Protein AF-A0A239MAR6-F1 (afdb_monomer_lite)

Sequence (273 aa):
MTKPIFLHAVNAELHLALGKPVDQIQLLSSIRAFSLVSSSRMFCNISQIHEVFFDNPEALSELRSLYECDRFVAHSDYGQFEEFRESRANHFRHTLAQHPGFKSAPLQELRDLPLGSMGQSMSMTSFIENRLEDIVEERSLESGLITPTARDTEILRRNADWVEKTLRMRDQKALTFETFDRVAGHAYDARDEGVLRRALTEAYVTGYMRDYDADCIWGYVGLEHVERFPLLSSLSLRLALEVALLRKGWLRDSSRESSVVAVLHEQTDPAEL

Foldseek 3Di:
DDFAEEECQDALLLCLLVVHDRDLVLSLVLVVLDVVQDPHAYEYELLSCLQRCQPPLPSLVVQQVCVVVNRYAHEDPDQFPVVVLVVCVVQDDDDCVRRVSNVDDGDPSSRPRGHDHLDDADPLQVLLLVLLVCLQVVNDQPPFLWRDDPVLSVLSNVCSVLSVQLSVPSPNHGDDVVSSVVRVPDDDDSNSSSSSSVSSSRSNVRRVCVRRVHQYDYRDDPPCDVVRTDRPPDCRPPVSVVVVCVVVVNDDDPDDPDPPVVVVVPPDDVPPD

pLDDT: mean 74.31, std 17.0, range [37.0, 95.06]

Radius of gyration: 20.5 Å; chains: 1; bounding box: 60×56×45 Å

Secondary structure (DSSP, 8-state):
-PPPEEEE---HHHHHHHT----HHHHHHHHHHHHHH--SPEEEEHHHHHHHHTT-HHHHHHHHHHHHTTSEEEE-SSSSHHHHHHHHHHH----TTT-GGGTSPPPHHHHTSPEE-SS----HHHHHHHHHHHHHTT--GGGSSSPPPHHHHHHHHHTHHHHHHHHHHSTT----HHHHHHHH-SPPPHHHHHHHHHHHHHHHHHHHHHHTT-EEEE--TT-SSSSS-----STTTHHHHHHHHHHTT----SS-TTSHHHHTTSS--TT--

Organism: NCBI:txid74033

Structure (mmCIF, N/CA/C/O backbone):
data_AF-A0A239MAR6-F1
#
_entry.id   AF-A0A239MAR6-F1
#
loop_
_atom_site.group_PDB
_atom_site.id
_atom_site.type_symbol
_atom_site.label_atom_id
_atom_site.label_alt_id
_atom_site.label_comp_id
_atom_site.label_asym_id
_atom_site.label_entity_id
_atom_site.label_seq_id
_atom_site.pdbx_PDB_ins_code
_atom_site.Cartn_x
_atom_site.Cartn_y
_atom_site.Cartn_z
_atom_site.occupancy
_atom_site.B_iso_or_equiv
_atom_site.auth_seq_id
_atom_site.auth_comp_id
_atom_site.auth_asym_id
_atom_site.auth_atom_id
_atom_site.pdbx_PDB_model_num
ATOM 1 N N . MET A 1 1 ? -23.524 -9.891 4.995 1.00 56.03 1 MET A N 1
ATOM 2 C CA . MET A 1 1 ? -22.481 -9.128 5.714 1.00 56.03 1 MET A CA 1
ATOM 3 C C . MET A 1 1 ? -22.026 -8.006 4.799 1.00 56.03 1 MET A C 1
ATOM 5 O O . MET A 1 1 ? -21.992 -8.226 3.596 1.00 56.03 1 MET A O 1
ATOM 9 N N . THR A 1 2 ? -21.767 -6.811 5.325 1.00 73.62 2 THR A N 1
ATOM 10 C CA . THR A 1 2 ? -21.189 -5.708 4.539 1.00 73.62 2 THR A CA 1
ATOM 11 C C . THR A 1 2 ? -19.737 -6.033 4.205 1.00 73.62 2 THR A C 1
ATOM 13 O O . THR A 1 2 ? -19.018 -6.488 5.097 1.00 73.62 2 THR A O 1
ATOM 16 N N . LYS A 1 3 ? -19.314 -5.802 2.957 1.00 81.75 3 LYS A N 1
ATOM 17 C CA . LYS A 1 3 ? -17.921 -6.010 2.544 1.00 81.75 3 LYS A CA 1
ATOM 18 C C . LYS A 1 3 ? -16.968 -5.162 3.400 1.00 81.75 3 LYS A C 1
ATOM 20 O O . LYS A 1 3 ? -17.329 -4.027 3.752 1.00 81.75 3 LYS A O 1
ATOM 25 N N . PRO A 1 4 ? -15.797 -5.699 3.793 1.00 88.00 4 PRO A N 1
ATOM 26 C CA . PRO A 1 4 ? -14.781 -4.913 4.469 1.00 88.00 4 PRO A CA 1
ATOM 27 C C . PRO A 1 4 ? -14.182 -3.885 3.509 1.00 88.00 4 PRO A C 1
ATOM 29 O O . PRO A 1 4 ? -14.343 -3.960 2.293 1.00 88.00 4 PRO A O 1
ATOM 32 N N . ILE A 1 5 ? -13.489 -2.910 4.081 1.00 85.00 5 ILE A N 1
ATOM 33 C CA . ILE A 1 5 ? -12.945 -1.777 3.345 1.00 85.00 5 ILE A CA 1
ATOM 34 C C . ILE A 1 5 ? -11.444 -1.759 3.527 1.00 85.00 5 ILE A C 1
ATOM 36 O O . ILE A 1 5 ? -10.943 -1.531 4.628 1.00 85.00 5 ILE A O 1
ATOM 40 N N . PHE A 1 6 ? -10.728 -1.980 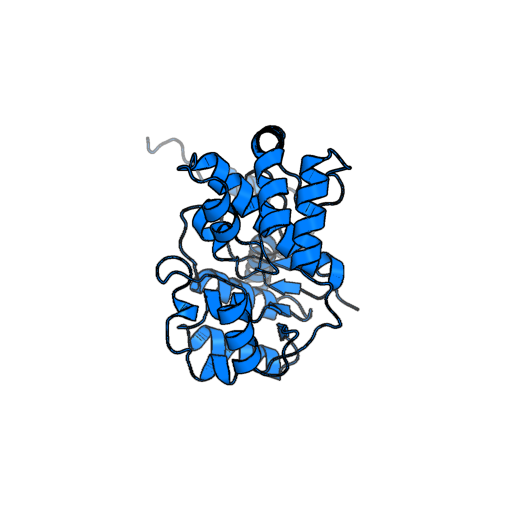2.438 1.00 86.50 6 PHE A N 1
ATOM 41 C CA . PHE A 1 6 ? -9.296 -1.809 2.396 1.00 86.50 6 PHE A CA 1
ATOM 42 C C . PHE A 1 6 ? -8.965 -0.316 2.346 1.00 86.50 6 PHE A C 1
ATOM 44 O O . PHE A 1 6 ? -9.244 0.381 1.368 1.00 86.50 6 PHE A O 1
ATOM 51 N N . LEU A 1 7 ? -8.370 0.188 3.422 1.00 82.69 7 LEU A N 1
ATOM 52 C CA . LEU A 1 7 ? -7.807 1.525 3.477 1.00 82.69 7 LEU A CA 1
ATOM 53 C C . LEU A 1 7 ? -6.442 1.487 2.806 1.00 82.69 7 LEU A C 1
ATOM 55 O O . LEU A 1 7 ? -5.424 1.185 3.432 1.00 82.69 7 LEU A O 1
ATOM 59 N N . HIS A 1 8 ? -6.410 1.819 1.522 1.00 73.50 8 HIS A N 1
ATOM 60 C CA . HIS A 1 8 ? -5.154 1.996 0.826 1.00 73.50 8 HIS A CA 1
ATOM 61 C C . HIS A 1 8 ? -4.565 3.361 1.204 1.00 73.50 8 HIS A C 1
ATOM 63 O O . HIS A 1 8 ? -4.717 4.364 0.504 1.00 73.50 8 HIS A O 1
ATOM 69 N N . ALA A 1 9 ? -3.878 3.393 2.350 1.00 65.62 9 ALA A N 1
ATOM 70 C CA . ALA A 1 9 ? -2.881 4.411 2.645 1.00 65.62 9 ALA A CA 1
ATOM 71 C C . ALA A 1 9 ? -1.729 4.163 1.667 1.00 65.62 9 ALA A C 1
ATOM 73 O O . ALA A 1 9 ? -0.938 3.237 1.831 1.00 65.62 9 ALA A O 1
ATOM 74 N N . VAL A 1 10 ? -1.799 4.853 0.539 1.00 61.62 10 VAL A N 1
ATOM 75 C CA . VAL A 1 10 ? -1.070 4.536 -0.682 1.00 61.62 10 VAL A CA 1
ATOM 76 C C . VAL A 1 10 ? 0.410 4.241 -0.425 1.00 61.62 10 VAL A C 1
ATOM 78 O O . VAL A 1 10 ? 1.096 4.998 0.252 1.00 61.62 10 VAL A O 1
ATOM 81 N N . ASN A 1 11 ? 0.878 3.114 -0.968 1.00 69.19 11 ASN A N 1
ATOM 82 C CA . ASN A 1 11 ? 2.267 2.659 -0.867 1.00 69.19 11 ASN A CA 1
ATOM 83 C C . ASN A 1 11 ? 3.221 3.754 -1.389 1.00 69.19 11 ASN A C 1
ATOM 85 O O . ASN A 1 11 ? 2.915 4.422 -2.383 1.00 69.19 11 ASN A O 1
ATOM 89 N N . ALA A 1 12 ? 4.382 3.911 -0.746 1.00 72.88 12 ALA A N 1
ATOM 90 C CA . ALA A 1 12 ? 5.474 4.783 -1.187 1.00 72.88 12 ALA A CA 1
ATOM 91 C C . ALA A 1 12 ? 5.755 4.698 -2.703 1.00 72.88 12 ALA A C 1
ATOM 93 O O . ALA A 1 12 ? 6.029 5.714 -3.339 1.00 72.88 12 ALA A O 1
ATOM 94 N N . GLU A 1 13 ? 5.611 3.514 -3.302 1.00 77.75 13 GLU A N 1
ATOM 95 C CA . GLU A 1 13 ? 5.767 3.282 -4.742 1.00 77.75 13 GLU A CA 1
ATOM 96 C C . GLU A 1 13 ? 4.907 4.212 -5.612 1.00 77.75 13 GLU A C 1
ATOM 98 O O . GLU A 1 13 ? 5.404 4.812 -6.566 1.00 77.75 13 GLU A O 1
ATOM 103 N N . LEU A 1 14 ? 3.628 4.401 -5.277 1.00 77.56 14 LEU A N 1
ATOM 104 C CA . LEU A 1 14 ? 2.748 5.265 -6.064 1.00 77.56 14 LEU A CA 1
ATOM 105 C C . LEU A 1 14 ? 3.024 6.750 -5.795 1.00 77.56 14 LEU A C 1
ATOM 107 O O . LEU A 1 14 ? 2.982 7.550 -6.727 1.00 77.56 14 LEU A O 1
ATOM 111 N N . HIS A 1 15 ? 3.372 7.123 -4.562 1.00 76.00 15 HIS A N 1
ATOM 112 C CA . HIS A 1 15 ? 3.807 8.490 -4.245 1.00 76.00 15 HIS A CA 1
ATOM 113 C C . HIS A 1 15 ? 5.033 8.897 -5.070 1.00 76.00 15 HIS A C 1
ATOM 115 O O . HIS A 1 15 ? 5.053 9.974 -5.672 1.00 76.00 15 HIS A O 1
ATOM 121 N N . LEU A 1 16 ? 6.015 7.996 -5.165 1.00 79.25 16 LEU A N 1
ATOM 122 C CA . LEU A 1 16 ? 7.206 8.173 -5.991 1.00 79.25 16 LEU A CA 1
ATOM 123 C C . LEU A 1 16 ? 6.847 8.245 -7.480 1.00 79.25 16 LEU A C 1
ATOM 125 O O . LEU A 1 16 ? 7.305 9.154 -8.167 1.00 79.25 16 LEU A O 1
ATOM 129 N N . ALA A 1 17 ? 5.964 7.367 -7.965 1.00 79.12 17 ALA A N 1
ATOM 130 C CA . ALA A 1 17 ? 5.515 7.378 -9.360 1.00 79.12 17 ALA A CA 1
ATOM 131 C C . ALA A 1 17 ? 4.787 8.673 -9.761 1.00 79.12 17 ALA A C 1
ATOM 133 O O . ALA A 1 17 ? 4.853 9.087 -10.917 1.00 79.12 17 ALA A O 1
ATOM 134 N N . LEU A 1 18 ? 4.066 9.291 -8.822 1.00 76.31 18 LEU A N 1
ATOM 135 C CA . LEU A 1 18 ? 3.324 10.533 -9.037 1.00 76.31 18 LEU A CA 1
ATOM 136 C C . LEU A 1 18 ? 4.155 11.789 -8.748 1.00 76.31 18 LEU A C 1
ATOM 138 O O . LEU A 1 18 ? 3.689 12.892 -9.033 1.00 76.31 18 LEU A O 1
ATOM 142 N N . GLY A 1 19 ? 5.338 11.645 -8.142 1.00 77.81 19 GLY A N 1
ATOM 143 C CA . GLY A 1 19 ? 6.121 12.773 -7.638 1.00 77.81 19 GLY A CA 1
ATOM 144 C C . GLY A 1 19 ? 5.376 13.589 -6.575 1.00 77.81 19 GLY A C 1
ATOM 145 O O . GLY A 1 19 ? 5.577 14.799 -6.479 1.00 77.81 19 GLY A O 1
ATOM 146 N N . LYS A 1 20 ? 4.477 12.955 -5.809 1.00 76.62 20 LYS A N 1
ATOM 147 C CA . LYS A 1 20 ? 3.639 13.615 -4.797 1.00 76.62 20 LYS A CA 1
ATOM 148 C C . LYS A 1 20 ? 3.963 13.079 -3.402 1.00 76.62 20 LYS A C 1
ATOM 150 O O . LYS A 1 20 ? 3.991 11.861 -3.225 1.00 76.62 20 LYS A O 1
ATOM 155 N N . PRO A 1 21 ? 4.155 13.947 -2.394 1.00 77.56 21 PRO A N 1
ATOM 156 C CA . PRO A 1 21 ? 4.359 13.497 -1.023 1.00 77.56 21 PRO A CA 1
ATOM 157 C C . PRO A 1 21 ? 3.102 12.823 -0.462 1.00 77.56 21 PRO A C 1
ATOM 159 O O . PRO A 1 21 ? 2.004 12.940 -1.011 1.00 77.56 21 PRO A O 1
ATOM 162 N N . VAL A 1 22 ? 3.279 12.109 0.647 1.00 77.88 22 VAL A N 1
ATOM 163 C CA . VAL A 1 22 ? 2.181 11.510 1.408 1.00 77.88 22 VAL A CA 1
ATOM 164 C C . VAL A 1 22 ? 1.400 12.587 2.146 1.00 77.88 22 VAL A C 1
ATOM 166 O O . VAL A 1 22 ? 1.940 13.252 3.023 1.00 77.88 22 VAL A O 1
ATOM 169 N N . ASP A 1 23 ? 0.119 12.745 1.804 1.00 79.31 23 ASP A N 1
ATOM 170 C CA . ASP A 1 23 ? -0.797 13.643 2.510 1.00 79.31 23 ASP A CA 1
ATOM 171 C C . ASP A 1 23 ? -1.516 12.886 3.634 1.00 79.31 23 ASP A C 1
ATOM 173 O O . ASP A 1 23 ? -2.612 12.337 3.475 1.00 79.31 23 ASP A O 1
ATOM 177 N N . GLN A 1 24 ? -0.859 12.831 4.793 1.00 83.12 24 GLN A N 1
ATOM 178 C CA . GLN A 1 24 ? -1.397 12.174 5.984 1.00 83.12 24 GLN A CA 1
ATOM 179 C C . GLN A 1 24 ? -2.705 12.831 6.474 1.00 83.12 24 GLN A C 1
ATOM 181 O O . GLN A 1 24 ? -3.571 12.133 7.004 1.00 83.12 24 GLN A O 1
ATOM 186 N N . ILE A 1 25 ? -2.884 14.145 6.270 1.00 81.69 25 ILE A N 1
ATOM 187 C CA . ILE A 1 25 ? -4.069 14.897 6.722 1.00 81.69 25 ILE A CA 1
ATOM 188 C C . ILE A 1 25 ? -5.291 14.492 5.899 1.00 81.69 25 ILE A C 1
ATOM 190 O O . ILE A 1 25 ? -6.360 14.211 6.454 1.00 81.69 25 ILE A O 1
ATOM 194 N N . GLN A 1 26 ? -5.143 14.430 4.576 1.00 77.62 26 GLN A N 1
ATOM 195 C CA . GLN A 1 26 ? -6.217 14.010 3.683 1.00 77.62 26 GLN A CA 1
ATOM 196 C C . GLN A 1 26 ? -6.582 12.534 3.895 1.00 77.62 26 GLN A C 1
ATOM 198 O O . GLN A 1 26 ? -7.768 12.182 3.896 1.00 77.62 26 GLN A O 1
ATOM 203 N N . LEU A 1 27 ? -5.589 11.667 4.119 1.00 78.50 27 LEU A N 1
ATOM 204 C CA . LEU A 1 27 ? -5.822 10.258 4.446 1.00 78.50 27 LEU A CA 1
ATOM 205 C C . LEU A 1 27 ? -6.612 10.111 5.750 1.00 78.50 27 LEU A C 1
ATOM 207 O O . LEU A 1 27 ? -7.643 9.437 5.761 1.00 78.50 27 LEU A O 1
ATOM 211 N N . LEU A 1 28 ? -6.199 10.802 6.816 1.00 83.38 28 LEU A N 1
ATOM 212 C CA . LEU A 1 28 ? -6.909 10.788 8.095 1.00 83.38 28 LEU A CA 1
ATOM 213 C C . LEU A 1 28 ? -8.335 11.340 7.960 1.00 83.38 28 LEU A C 1
ATOM 215 O O . LEU A 1 28 ? -9.288 10.749 8.464 1.00 83.38 28 LEU A O 1
ATOM 219 N N . SER A 1 29 ? -8.512 12.424 7.203 1.00 79.38 29 SER A N 1
ATOM 220 C CA . SER A 1 29 ? -9.835 12.991 6.910 1.00 79.38 29 SER A CA 1
ATOM 221 C C . SER A 1 29 ? -10.738 12.004 6.168 1.00 79.38 29 SER A C 1
ATOM 223 O O . SER A 1 29 ? -11.932 11.929 6.455 1.00 79.38 29 SER A O 1
ATOM 225 N N . SER A 1 30 ? -10.174 11.203 5.261 1.00 76.25 30 SER A N 1
ATOM 226 C CA . SER A 1 30 ? -10.908 10.161 4.534 1.00 76.25 30 SER A CA 1
ATOM 227 C C . SER A 1 30 ? -11.333 9.020 5.465 1.00 76.25 30 SER A C 1
ATOM 229 O O . SER A 1 30 ? -12.476 8.571 5.397 1.00 76.25 30 SER A O 1
ATOM 231 N N . ILE A 1 31 ? -10.459 8.606 6.390 1.00 81.88 31 ILE A N 1
ATOM 232 C CA . ILE A 1 31 ? -10.768 7.605 7.425 1.00 81.88 31 ILE A CA 1
ATOM 233 C C . ILE A 1 31 ? -11.896 8.102 8.339 1.00 81.88 31 ILE A C 1
ATOM 235 O O . ILE A 1 31 ? -12.868 7.380 8.567 1.00 81.88 31 ILE A O 1
ATOM 239 N N . ARG A 1 32 ? -11.809 9.352 8.815 1.00 84.00 32 ARG A N 1
ATOM 240 C CA . ARG A 1 32 ? -12.840 10.004 9.641 1.00 84.00 32 ARG A CA 1
ATOM 241 C C . ARG A 1 32 ? -14.174 10.122 8.909 1.00 84.00 32 ARG A C 1
ATOM 243 O O . ARG A 1 32 ? -15.221 9.808 9.466 1.00 84.00 32 ARG A O 1
ATOM 250 N N . ALA A 1 33 ? -14.157 10.571 7.655 1.00 76.19 33 ALA A N 1
ATOM 251 C CA . ALA A 1 33 ? -15.367 10.655 6.849 1.00 76.19 33 ALA A CA 1
ATOM 252 C C . ALA A 1 33 ? -15.998 9.269 6.692 1.00 76.19 33 ALA A C 1
ATOM 254 O O . ALA A 1 33 ? -17.196 9.114 6.914 1.00 76.19 33 ALA A O 1
ATOM 255 N N . PHE A 1 34 ? -15.193 8.249 6.392 1.00 76.12 34 PHE A N 1
ATOM 256 C CA . PHE A 1 34 ? -15.702 6.904 6.180 1.00 76.12 34 PHE A CA 1
ATOM 257 C C . PHE A 1 34 ? -16.263 6.256 7.454 1.00 76.12 34 PHE A C 1
ATOM 259 O O . PHE A 1 34 ? -17.334 5.643 7.420 1.00 76.12 34 PHE A O 1
ATOM 266 N N . SER A 1 35 ? -15.595 6.439 8.597 1.00 82.31 35 SER A N 1
ATOM 267 C CA . SER A 1 35 ? -16.064 5.918 9.887 1.00 82.31 35 SER A CA 1
ATOM 268 C C . SER A 1 35 ? -17.426 6.491 10.299 1.00 82.31 35 SER A C 1
ATOM 270 O O . SER A 1 35 ? -18.196 5.814 10.981 1.00 82.31 35 SER A O 1
ATOM 272 N N . LEU A 1 36 ? -17.753 7.705 9.837 1.00 79.50 36 LEU A N 1
ATOM 273 C CA . LEU A 1 36 ? -19.024 8.384 10.091 1.00 79.50 36 LEU A CA 1
ATOM 274 C C . LEU A 1 36 ? -20.175 7.950 9.173 1.00 79.50 36 LEU A C 1
ATOM 276 O O . LEU A 1 36 ? -21.332 8.183 9.533 1.00 79.50 36 LEU A O 1
ATOM 280 N N . VAL A 1 37 ? -19.884 7.410 7.987 1.00 71.62 37 VAL A N 1
ATOM 281 C CA . VAL A 1 37 ? -20.890 7.155 6.930 1.00 71.62 37 VAL A CA 1
ATOM 282 C C . VAL A 1 37 ? -21.109 5.684 6.633 1.00 71.62 37 VAL A C 1
ATOM 284 O O . VAL A 1 37 ? -22.110 5.326 6.021 1.00 71.62 37 VAL A O 1
ATOM 287 N N . SER A 1 38 ? -20.193 4.829 7.071 1.00 76.81 38 SER A N 1
ATOM 288 C CA . SER A 1 38 ? -20.284 3.392 6.876 1.00 76.81 38 SER A CA 1
ATOM 289 C C . SER A 1 38 ? -20.238 2.666 8.209 1.00 76.81 38 SER A C 1
ATOM 291 O O . SER A 1 38 ? -19.618 3.130 9.167 1.00 76.81 38 SER A O 1
ATOM 293 N N . SER A 1 39 ? -20.871 1.497 8.268 1.00 83.06 39 SER A N 1
ATOM 294 C CA . SER A 1 39 ? -20.688 0.513 9.337 1.00 83.06 39 SER A CA 1
ATOM 295 C C . SER A 1 39 ? -19.649 -0.555 8.988 1.00 83.06 39 SER A C 1
ATOM 297 O O . SER A 1 39 ? -19.314 -1.365 9.849 1.00 83.06 39 SER A O 1
ATOM 299 N N . SER A 1 40 ? -19.138 -0.575 7.751 1.00 84.69 40 SER A N 1
ATOM 300 C CA . SER A 1 40 ? -18.152 -1.565 7.321 1.00 84.69 40 SER A CA 1
ATOM 301 C C . SER A 1 40 ? -16.885 -1.488 8.165 1.00 84.69 40 SER A C 1
ATOM 303 O O . SER A 1 40 ? -16.441 -0.409 8.584 1.00 84.69 40 SER A O 1
ATOM 305 N N . ARG A 1 41 ? -16.295 -2.660 8.396 1.00 90.38 41 ARG A N 1
ATOM 306 C CA . ARG A 1 41 ? -14.991 -2.790 9.033 1.00 90.38 41 ARG A CA 1
ATOM 307 C C . ARG A 1 41 ? -13.909 -2.380 8.044 1.00 90.38 41 ARG A C 1
ATOM 309 O O . ARG A 1 41 ? -13.887 -2.862 6.914 1.00 90.38 41 ARG A O 1
ATOM 316 N N . MET A 1 42 ? -13.033 -1.486 8.471 1.00 90.94 42 MET A N 1
ATOM 317 C CA . MET A 1 42 ? -11.872 -1.060 7.704 1.00 90.94 42 MET A CA 1
ATOM 318 C C . MET A 1 42 ? -10.668 -1.936 8.042 1.00 90.94 42 MET A C 1
ATOM 320 O O . MET A 1 42 ? -10.545 -2.419 9.166 1.00 90.94 42 MET A O 1
ATOM 324 N N . PHE A 1 43 ? -9.742 -2.101 7.109 1.00 92.62 43 PHE A N 1
ATOM 325 C CA . PHE A 1 43 ? -8.444 -2.699 7.392 1.00 92.62 43 PHE A CA 1
ATOM 326 C C . PHE A 1 43 ? -7.347 -2.052 6.554 1.00 92.62 43 PHE A C 1
ATOM 328 O O . PHE A 1 43 ? -7.594 -1.566 5.454 1.00 92.62 43 PHE A O 1
ATOM 335 N N . CYS A 1 44 ? -6.132 -2.031 7.086 1.00 91.00 44 CYS A N 1
ATOM 336 C CA . CYS A 1 44 ? -4.940 -1.530 6.409 1.00 91.00 44 CYS A CA 1
ATOM 337 C C . CYS A 1 44 ? -3.763 -2.417 6.791 1.00 91.00 44 CYS A C 1
ATOM 339 O O . CYS A 1 44 ? -3.675 -2.844 7.943 1.00 91.00 44 CYS A O 1
ATOM 341 N N . ASN A 1 45 ? -2.848 -2.685 5.863 1.00 91.12 45 ASN A N 1
ATOM 342 C CA . ASN A 1 45 ? -1.658 -3.453 6.203 1.00 91.12 45 ASN A CA 1
ATOM 343 C C . ASN A 1 45 ? -0.751 -2.657 7.132 1.00 91.12 45 ASN A C 1
ATOM 345 O O . ASN A 1 45 ? -0.486 -1.478 6.885 1.00 91.12 45 ASN A O 1
ATOM 349 N N . ILE A 1 46 ? -0.186 -3.319 8.141 1.00 91.56 46 ILE A N 1
ATOM 350 C CA . ILE A 1 46 ? 0.750 -2.685 9.075 1.00 91.56 46 ILE A CA 1
ATOM 351 C C . ILE A 1 46 ? 1.942 -2.042 8.353 1.00 91.56 46 ILE A C 1
ATOM 353 O O . ILE A 1 46 ? 2.435 -1.010 8.796 1.00 91.56 46 ILE A O 1
ATOM 357 N N . SER A 1 47 ? 2.353 -2.569 7.192 1.00 88.31 47 SER A N 1
ATOM 358 C CA . SER A 1 47 ? 3.385 -1.936 6.364 1.00 88.31 47 SER A CA 1
ATOM 359 C C . SER A 1 47 ? 2.998 -0.551 5.876 1.00 88.31 47 SER A C 1
ATOM 361 O O . SER A 1 47 ? 3.819 0.351 5.930 1.00 88.31 47 SER A O 1
ATOM 363 N N . GLN A 1 48 ? 1.751 -0.364 5.452 1.00 88.06 48 GLN A N 1
ATOM 364 C CA . GLN A 1 48 ? 1.272 0.929 4.975 1.00 88.06 48 GLN A CA 1
ATOM 365 C C . GLN A 1 48 ? 1.077 1.900 6.137 1.00 88.06 48 GLN A C 1
ATOM 367 O O . GLN A 1 48 ? 1.445 3.062 6.027 1.00 88.06 48 GLN A O 1
ATOM 372 N N . ILE A 1 49 ? 0.569 1.420 7.277 1.00 91.25 49 ILE A N 1
ATOM 373 C CA . ILE A 1 49 ? 0.464 2.235 8.496 1.00 91.25 49 ILE A CA 1
ATOM 374 C C . ILE A 1 49 ? 1.856 2.708 8.930 1.00 91.25 49 ILE A C 1
ATOM 376 O O . ILE A 1 49 ? 2.040 3.882 9.232 1.00 91.25 49 ILE A O 1
ATOM 380 N N . HIS A 1 50 ? 2.845 1.813 8.911 1.00 90.62 50 HIS A N 1
ATOM 381 C CA . HIS A 1 50 ? 4.229 2.134 9.239 1.00 90.62 50 HIS A CA 1
ATOM 382 C C . HIS A 1 50 ? 4.875 3.076 8.216 1.00 90.62 50 HIS A C 1
ATOM 384 O O . HIS A 1 50 ? 5.628 3.963 8.584 1.00 90.62 50 HIS A O 1
ATOM 390 N N . GLU A 1 51 ? 4.608 2.925 6.925 1.00 86.62 51 GLU A N 1
ATOM 391 C CA . GLU A 1 51 ? 5.157 3.842 5.919 1.00 86.62 51 GLU A CA 1
ATOM 392 C C . GLU A 1 51 ? 4.560 5.244 6.025 1.00 86.62 51 GLU A C 1
ATOM 394 O O . GLU A 1 51 ? 5.281 6.232 5.902 1.00 86.62 51 GLU A O 1
ATOM 399 N N . VAL A 1 52 ? 3.252 5.322 6.263 1.00 85.75 52 VAL A N 1
ATOM 400 C CA . VAL A 1 52 ? 2.485 6.561 6.146 1.00 85.75 52 VAL A CA 1
ATOM 401 C C . VAL A 1 52 ? 2.383 7.307 7.466 1.00 85.75 52 VAL A C 1
ATOM 403 O O . VAL A 1 52 ? 2.453 8.525 7.444 1.00 85.75 52 VAL A O 1
ATOM 406 N N . PHE A 1 53 ? 2.210 6.623 8.597 1.00 89.44 53 PHE A N 1
ATOM 407 C CA . PHE A 1 53 ? 1.863 7.242 9.883 1.00 89.44 53 PHE A CA 1
ATOM 408 C C . PHE A 1 53 ? 2.923 7.032 10.978 1.00 89.44 53 PHE A C 1
ATOM 410 O O . PHE A 1 53 ? 2.619 7.252 12.148 1.00 89.44 53 PHE A O 1
ATOM 417 N N . PHE A 1 54 ? 4.156 6.608 10.651 1.00 89.69 54 PHE A N 1
ATOM 418 C CA . PHE A 1 54 ? 5.177 6.298 11.675 1.00 89.69 54 PHE A CA 1
ATOM 419 C C . PHE A 1 54 ? 5.517 7.447 12.620 1.00 89.69 54 PHE A C 1
ATOM 421 O O . PHE A 1 54 ? 5.981 7.183 13.729 1.00 89.69 54 PHE A O 1
ATOM 428 N N . ASP A 1 55 ? 5.326 8.686 12.179 1.00 90.19 55 ASP A N 1
ATOM 429 C CA . ASP A 1 55 ? 5.613 9.917 12.906 1.00 90.19 55 ASP A CA 1
ATOM 430 C C . ASP A 1 55 ? 4.350 10.726 13.243 1.00 90.19 55 ASP A C 1
ATOM 432 O O . ASP A 1 55 ? 4.452 11.865 13.697 1.00 90.19 55 ASP A O 1
ATOM 436 N N . ASN A 1 56 ? 3.159 10.139 13.070 1.00 91.75 56 ASN A N 1
ATOM 437 C CA . ASN A 1 56 ? 1.886 10.827 13.263 1.00 91.75 56 ASN A CA 1
ATOM 438 C C . ASN A 1 56 ? 1.093 10.254 14.456 1.00 91.75 56 ASN A C 1
ATOM 440 O O . ASN A 1 56 ? 0.273 9.348 14.278 1.00 91.75 56 ASN A O 1
ATOM 444 N N . PRO A 1 57 ? 1.292 10.779 15.679 1.00 93.50 57 PRO A N 1
ATOM 445 C CA . PRO A 1 57 ? 0.629 10.252 16.872 1.00 93.50 57 PRO A CA 1
ATOM 446 C C . PRO A 1 57 ? -0.896 10.437 16.843 1.00 93.50 57 PRO A C 1
ATOM 448 O O . PRO A 1 57 ? -1.620 9.594 17.369 1.00 93.50 57 PRO A O 1
ATOM 451 N N . GLU A 1 58 ? -1.401 11.497 16.203 1.00 92.56 58 GLU A N 1
ATOM 452 C CA . GLU A 1 58 ? -2.842 11.745 16.065 1.00 92.56 58 GLU A CA 1
ATOM 453 C C . GLU A 1 58 ? -3.506 10.643 15.231 1.00 92.56 58 GLU A C 1
ATOM 455 O O . GLU A 1 58 ? -4.455 10.006 15.688 1.00 92.56 58 GLU A O 1
ATOM 460 N N . ALA A 1 59 ? -2.959 10.350 14.047 1.00 91.75 59 ALA A N 1
ATOM 461 C CA . ALA A 1 59 ? -3.475 9.296 13.181 1.00 91.75 59 ALA A CA 1
ATOM 462 C C . ALA A 1 59 ? -3.415 7.918 13.860 1.00 91.75 59 ALA A C 1
ATOM 464 O O . ALA A 1 59 ? -4.383 7.160 13.809 1.00 91.75 59 ALA A O 1
ATOM 465 N N . LEU A 1 60 ? -2.308 7.598 14.539 1.00 94.75 60 LEU A N 1
ATOM 466 C CA . LEU A 1 60 ? -2.146 6.325 15.249 1.00 94.75 60 LEU A CA 1
ATOM 467 C C . LEU A 1 60 ? -3.143 6.169 16.408 1.00 94.75 60 LEU A C 1
ATOM 469 O O . LEU A 1 60 ? -3.711 5.090 16.593 1.00 94.75 60 LEU A O 1
ATOM 473 N N . SER A 1 61 ? -3.395 7.246 17.156 1.00 94.31 61 SER A N 1
ATOM 474 C CA . SER A 1 61 ? -4.404 7.280 18.222 1.00 94.31 61 SER A CA 1
ATOM 475 C C . SER A 1 61 ? -5.819 7.032 17.683 1.00 94.31 61 SER A C 1
ATOM 477 O O . SER A 1 61 ? -6.595 6.265 18.264 1.00 94.31 61 SER A O 1
ATOM 479 N N . GLU A 1 62 ? -6.155 7.602 16.523 1.00 92.69 62 GLU A N 1
ATOM 480 C CA . GLU A 1 62 ? -7.452 7.359 15.883 1.00 92.69 62 GLU A CA 1
ATOM 481 C C . GLU A 1 62 ? -7.602 5.936 15.357 1.00 92.69 62 GLU A C 1
ATOM 483 O O . GLU A 1 62 ? -8.643 5.313 15.572 1.00 92.69 62 GLU A O 1
ATOM 488 N N . LEU A 1 63 ? -6.567 5.387 14.714 1.00 94.19 63 LEU A N 1
ATOM 489 C CA . LEU A 1 63 ? -6.577 3.994 14.263 1.00 94.19 63 LEU A CA 1
ATOM 490 C C . LEU A 1 63 ? -6.772 3.030 15.438 1.00 94.19 63 LEU A C 1
ATOM 492 O O . LEU A 1 63 ? -7.541 2.072 15.321 1.00 94.19 63 LEU A O 1
ATOM 496 N N . ARG A 1 64 ? -6.147 3.310 16.588 1.00 95.06 64 ARG A N 1
ATOM 497 C CA . ARG A 1 64 ? -6.381 2.557 17.827 1.00 95.06 64 ARG A CA 1
ATOM 498 C C . ARG A 1 64 ? -7.820 2.690 18.311 1.00 95.06 64 ARG A C 1
ATOM 500 O O . ARG A 1 64 ? -8.451 1.675 18.584 1.00 95.06 64 ARG A O 1
ATOM 507 N N . SER A 1 65 ? -8.354 3.906 18.369 1.00 94.50 65 SER A N 1
ATOM 508 C CA . SER A 1 65 ? -9.739 4.142 18.800 1.00 94.50 65 SER A CA 1
ATOM 509 C C . SER A 1 65 ? -10.738 3.384 17.912 1.00 94.50 65 SER A C 1
ATOM 511 O O . SER A 1 65 ? -11.690 2.773 18.398 1.00 94.50 65 SER A O 1
ATOM 513 N N . LEU A 1 66 ? -10.497 3.356 16.596 1.00 93.81 66 LEU A N 1
ATOM 514 C CA . LEU A 1 66 ? -11.299 2.575 15.652 1.00 93.81 66 LEU A CA 1
ATOM 515 C C . LEU A 1 66 ? -11.140 1.065 15.864 1.00 93.81 66 LEU A C 1
ATOM 517 O O . LEU A 1 66 ? -12.124 0.336 15.743 1.00 93.81 66 LEU A O 1
ATOM 521 N N . TYR A 1 67 ? -9.935 0.589 16.179 1.00 94.25 67 TYR A N 1
ATOM 522 C CA . TYR A 1 67 ? -9.694 -0.815 16.512 1.00 94.25 67 TYR A CA 1
ATOM 523 C C . TYR A 1 67 ? -10.470 -1.237 17.767 1.00 94.25 67 TYR A C 1
ATOM 525 O O . TYR A 1 67 ? -11.167 -2.248 17.742 1.00 94.25 67 TYR A O 1
ATOM 533 N N . GLU A 1 68 ? -10.419 -0.436 18.836 1.00 94.38 68 GLU A N 1
ATOM 534 C CA . GLU A 1 68 ? -11.135 -0.685 20.099 1.00 94.38 68 GLU A CA 1
ATOM 535 C C . GLU A 1 68 ? -12.658 -0.755 19.908 1.00 94.38 68 GLU A C 1
ATOM 537 O O . GLU A 1 68 ? -13.351 -1.461 20.639 1.00 94.38 68 GLU A O 1
ATOM 542 N N . CYS A 1 69 ? -13.177 -0.077 18.883 1.00 93.62 69 CYS A N 1
ATOM 543 C CA . CYS A 1 69 ? -14.586 -0.119 18.493 1.00 93.62 69 CYS A CA 1
ATOM 544 C C . CYS A 1 69 ? -14.928 -1.245 17.493 1.00 93.62 69 CYS A C 1
ATOM 546 O O . CYS A 1 69 ? -16.019 -1.227 16.922 1.00 93.62 69 CYS A O 1
ATOM 548 N N . ASP A 1 70 ? -14.009 -2.177 17.218 1.00 92.69 70 ASP A N 1
ATOM 549 C CA . ASP A 1 70 ? -14.133 -3.231 16.192 1.00 92.69 70 ASP A CA 1
ATOM 550 C C . ASP A 1 70 ? -14.351 -2.682 14.762 1.00 92.69 70 ASP A C 1
ATOM 552 O O . ASP A 1 70 ? -14.837 -3.365 13.860 1.00 92.69 70 ASP A O 1
ATOM 556 N N . ARG A 1 71 ? -13.977 -1.417 14.521 1.00 92.00 71 ARG A N 1
ATOM 557 C CA . ARG A 1 71 ? -14.158 -0.721 13.236 1.00 92.00 71 ARG A CA 1
ATOM 558 C C . ARG A 1 71 ? -12.932 -0.771 12.336 1.00 92.00 71 ARG A C 1
ATOM 560 O O . ARG A 1 71 ? -13.069 -0.478 11.148 1.00 92.00 71 ARG A O 1
ATOM 567 N N . PHE A 1 72 ? -11.769 -1.137 12.867 1.00 94.19 72 PHE A N 1
ATOM 568 C CA . PHE A 1 72 ? -10.507 -1.166 12.133 1.00 94.19 72 PHE A CA 1
ATOM 569 C C . PHE A 1 72 ? -9.672 -2.414 12.454 1.00 94.19 72 PHE A C 1
ATOM 571 O O . PHE A 1 72 ? -9.754 -2.957 13.555 1.00 94.19 72 PHE A O 1
ATOM 578 N N . VAL A 1 73 ? -8.866 -2.863 11.489 1.00 94.56 73 VAL A N 1
ATOM 579 C CA . VAL A 1 73 ? -7.853 -3.915 11.649 1.00 94.56 73 VAL A CA 1
ATOM 580 C C . VAL A 1 73 ? -6.534 -3.448 11.040 1.00 94.56 73 VAL A C 1
ATOM 582 O O . VAL A 1 73 ? -6.452 -3.213 9.833 1.00 94.56 73 VAL A O 1
ATOM 585 N N . ALA A 1 74 ? -5.484 -3.370 11.859 1.00 94.00 74 ALA A N 1
ATOM 586 C CA . ALA A 1 74 ? -4.114 -3.293 11.365 1.00 94.00 74 ALA A CA 1
ATOM 587 C C . ALA A 1 74 ? -3.681 -4.702 10.939 1.00 94.00 74 ALA A C 1
ATOM 589 O O . ALA A 1 74 ? -3.238 -5.505 11.760 1.00 94.00 74 ALA A O 1
ATOM 590 N N . HIS A 1 75 ? -3.896 -5.029 9.666 1.00 93.12 75 HIS A N 1
ATOM 591 C CA . HIS A 1 75 ? -3.656 -6.365 9.150 1.00 93.12 75 HIS A CA 1
ATOM 592 C C . HIS A 1 75 ? -2.153 -6.673 9.095 1.00 93.12 75 HIS A C 1
ATOM 594 O O . HIS A 1 75 ? -1.360 -5.912 8.533 1.00 93.12 75 HIS A O 1
ATOM 600 N N . SER A 1 76 ? -1.774 -7.801 9.687 1.00 90.88 76 SER A N 1
ATOM 601 C CA . SER A 1 76 ? -0.429 -8.359 9.657 1.00 90.88 76 SER A CA 1
ATOM 602 C C . SER A 1 76 ? -0.508 -9.885 9.673 1.00 90.88 76 SER A C 1
ATOM 604 O O . SER A 1 76 ? -1.337 -10.450 10.385 1.00 90.88 76 SER A O 1
ATOM 606 N N . ASP A 1 77 ? 0.376 -10.549 8.928 1.00 87.06 77 ASP A N 1
ATOM 607 C CA . ASP A 1 77 ? 0.599 -11.996 9.071 1.00 87.06 77 ASP A CA 1
ATOM 608 C C . ASP A 1 77 ? 1.506 -12.319 10.276 1.00 87.06 77 ASP A C 1
ATOM 610 O O . ASP A 1 77 ? 1.632 -13.473 10.680 1.00 87.06 77 ASP A O 1
ATOM 614 N N . TYR A 1 78 ? 2.131 -11.294 10.865 1.00 88.12 78 TYR A N 1
ATOM 615 C CA . TYR A 1 78 ? 2.934 -11.385 12.085 1.00 88.12 78 TYR A CA 1
ATOM 616 C C . TYR A 1 78 ? 2.084 -11.074 13.310 1.00 88.12 78 TYR A C 1
ATOM 618 O O . TYR A 1 78 ? 1.286 -10.131 13.284 1.00 88.12 78 TYR A O 1
ATOM 626 N N . GLY A 1 79 ? 2.305 -11.822 14.392 1.00 86.19 79 GLY A N 1
ATOM 627 C CA . GLY A 1 79 ? 1.585 -11.628 15.647 1.00 86.19 79 GLY A CA 1
ATOM 628 C C . GLY A 1 79 ? 2.057 -10.398 16.418 1.00 86.19 79 GLY A C 1
ATOM 629 O O . GLY A 1 79 ? 1.297 -9.858 17.218 1.00 86.19 79 GLY A O 1
ATOM 630 N N . GLN A 1 80 ? 3.296 -9.953 16.183 1.00 89.44 80 GLN A N 1
ATOM 631 C CA . GLN A 1 80 ? 3.907 -8.818 16.873 1.00 89.44 80 GLN A CA 1
ATOM 632 C C . GLN A 1 80 ? 4.536 -7.817 15.898 1.00 89.44 80 GLN A C 1
ATOM 634 O O . GLN A 1 80 ? 5.015 -8.163 14.817 1.00 89.44 80 GLN A O 1
ATOM 639 N N . PHE A 1 81 ? 4.576 -6.548 16.305 1.00 91.81 81 PHE A N 1
ATOM 640 C CA . PHE A 1 81 ? 5.105 -5.464 15.477 1.00 91.81 81 PHE A CA 1
ATOM 641 C C . PHE A 1 81 ? 6.612 -5.586 15.208 1.00 91.81 81 PHE A C 1
ATOM 643 O O . PHE A 1 81 ? 7.061 -5.321 14.093 1.00 91.81 81 PHE A O 1
ATOM 650 N N . GLU A 1 82 ? 7.404 -6.026 16.189 1.00 91.31 82 GLU A N 1
ATOM 651 C CA . GLU A 1 82 ? 8.850 -6.187 15.984 1.00 91.31 82 GLU A CA 1
ATOM 652 C C . GLU A 1 82 ? 9.177 -7.361 15.045 1.00 91.31 82 GLU A C 1
ATOM 654 O O . GLU A 1 82 ? 10.085 -7.234 14.228 1.00 91.31 82 GLU A O 1
ATOM 659 N N . GLU A 1 83 ? 8.388 -8.444 15.058 1.00 91.69 83 GLU A N 1
ATOM 660 C CA . GLU A 1 83 ? 8.508 -9.539 14.076 1.00 91.69 83 GLU A CA 1
ATOM 661 C C . GLU A 1 83 ? 8.268 -9.027 12.649 1.00 91.69 83 GLU A C 1
ATOM 663 O O . GLU A 1 83 ? 9.030 -9.321 11.722 1.00 91.69 83 GLU A O 1
ATOM 668 N N . PHE A 1 84 ? 7.235 -8.197 12.476 1.00 91.50 84 PHE A N 1
ATOM 669 C CA . PHE A 1 84 ? 6.969 -7.513 11.214 1.00 91.50 84 PHE A CA 1
ATOM 670 C C . PHE A 1 84 ? 8.166 -6.651 10.775 1.00 91.50 84 PHE A C 1
ATOM 672 O O . PHE A 1 84 ? 8.583 -6.722 9.614 1.00 91.50 84 PHE A O 1
ATOM 679 N N . ARG A 1 85 ? 8.746 -5.853 11.681 1.00 89.69 85 ARG A N 1
ATOM 680 C CA . ARG A 1 85 ? 9.883 -4.973 11.357 1.00 89.69 85 ARG A CA 1
ATOM 681 C C . ARG A 1 85 ? 11.137 -5.749 10.989 1.00 89.69 85 ARG A C 1
ATOM 683 O O . ARG A 1 85 ? 11.797 -5.387 10.014 1.00 89.69 85 ARG A O 1
ATOM 690 N N . GLU A 1 86 ? 11.452 -6.808 11.727 1.00 89.56 86 GLU A N 1
ATOM 691 C CA . GLU A 1 86 ? 12.583 -7.684 11.425 1.00 89.56 86 GLU A CA 1
ATOM 692 C C . GLU A 1 86 ? 12.412 -8.335 10.049 1.00 89.56 86 GLU A C 1
ATOM 694 O O . GLU A 1 86 ? 13.317 -8.282 9.212 1.00 89.56 86 GLU A O 1
ATOM 699 N N . SER A 1 87 ? 11.217 -8.859 9.760 1.00 88.62 87 SER A N 1
ATOM 700 C CA . SER A 1 87 ? 10.913 -9.400 8.438 1.00 88.62 87 SER A CA 1
ATOM 701 C C . SER A 1 87 ? 11.114 -8.362 7.332 1.00 88.62 87 SER A C 1
ATOM 703 O O . SER A 1 87 ? 11.749 -8.660 6.315 1.00 88.62 87 SER A O 1
ATOM 705 N N . ARG A 1 88 ? 10.637 -7.125 7.524 1.00 86.81 88 ARG A N 1
ATOM 706 C CA . ARG A 1 88 ? 10.828 -6.054 6.536 1.00 86.81 88 ARG A CA 1
ATOM 707 C C . ARG A 1 88 ? 12.300 -5.721 6.332 1.00 86.81 88 ARG A C 1
ATOM 709 O O . ARG A 1 88 ? 12.736 -5.667 5.187 1.00 86.81 88 ARG A O 1
ATOM 716 N N . ALA A 1 89 ? 13.083 -5.609 7.402 1.00 84.75 89 ALA A N 1
ATOM 717 C CA . ALA A 1 89 ? 14.524 -5.373 7.309 1.00 84.75 89 ALA A CA 1
ATOM 718 C C . ALA A 1 89 ? 15.269 -6.482 6.540 1.00 84.75 89 ALA A C 1
ATOM 720 O O . ALA A 1 89 ? 16.238 -6.197 5.836 1.00 84.75 89 ALA A O 1
ATOM 721 N N . ASN A 1 90 ? 14.801 -7.730 6.636 1.00 84.50 90 ASN A N 1
ATOM 722 C CA . ASN A 1 90 ? 15.398 -8.873 5.945 1.00 84.50 90 ASN A CA 1
ATOM 723 C C . ASN A 1 90 ? 15.009 -8.949 4.457 1.00 84.50 90 ASN A C 1
ATOM 725 O O . ASN A 1 90 ? 15.844 -9.309 3.618 1.00 84.50 90 ASN A O 1
ATOM 729 N N . HIS A 1 91 ? 13.762 -8.621 4.110 1.00 82.69 91 HIS A N 1
ATOM 730 C CA . HIS A 1 91 ? 13.213 -8.835 2.762 1.00 82.69 91 HIS A CA 1
ATOM 731 C C . HIS A 1 91 ? 13.222 -7.595 1.868 1.00 82.69 91 HIS A C 1
ATOM 733 O O . HIS A 1 91 ? 13.191 -7.738 0.643 1.00 82.69 91 HIS A O 1
ATOM 739 N N . PHE A 1 92 ? 13.274 -6.400 2.455 1.00 81.38 92 PHE A N 1
ATOM 740 C CA . PHE A 1 92 ? 13.200 -5.134 1.740 1.00 81.38 92 PHE A CA 1
ATOM 741 C C . PHE A 1 92 ? 14.495 -4.358 1.910 1.00 81.38 92 PHE A C 1
ATOM 743 O O . PHE A 1 92 ? 15.089 -4.287 2.987 1.00 81.38 92 PHE A O 1
ATOM 750 N N . ARG A 1 93 ? 14.913 -3.711 0.827 1.00 76.81 93 ARG A N 1
ATOM 751 C CA . ARG A 1 93 ? 15.885 -2.637 0.916 1.00 76.81 93 ARG A CA 1
ATOM 752 C C . ARG A 1 93 ? 15.093 -1.352 1.123 1.00 76.81 93 ARG A C 1
ATOM 754 O O . ARG A 1 93 ? 14.214 -1.011 0.349 1.00 76.81 93 ARG A O 1
ATOM 761 N N . HIS A 1 94 ? 15.356 -0.699 2.245 1.00 76.38 94 HIS A N 1
ATOM 762 C CA . HIS A 1 94 ? 14.762 0.589 2.563 1.00 76.38 94 HIS A CA 1
ATOM 763 C C . HIS A 1 94 ? 15.866 1.636 2.516 1.00 76.38 94 HIS A C 1
ATOM 765 O O . HIS A 1 94 ? 16.851 1.538 3.262 1.00 76.38 94 HIS A O 1
ATOM 771 N N . THR A 1 95 ? 15.719 2.639 1.658 1.00 74.75 95 THR A N 1
ATOM 772 C CA . THR A 1 95 ? 16.519 3.863 1.724 1.00 74.75 95 THR A CA 1
ATOM 773 C C . THR A 1 95 ? 15.826 4.910 2.592 1.00 74.75 95 THR A C 1
ATOM 775 O O . THR A 1 95 ? 14.603 4.948 2.675 1.00 74.75 95 THR A O 1
ATOM 778 N N . LEU A 1 96 ? 16.602 5.776 3.255 1.00 76.31 96 LEU A N 1
ATOM 779 C CA . LEU A 1 96 ? 16.037 6.853 4.081 1.00 76.31 96 LEU A CA 1
ATOM 780 C C . LEU A 1 96 ? 15.159 7.803 3.250 1.00 76.31 96 LEU A C 1
ATOM 782 O O . LEU A 1 96 ? 14.146 8.282 3.741 1.00 76.31 96 LEU A O 1
ATOM 786 N N . ALA A 1 97 ? 15.545 8.045 1.994 1.00 75.00 97 ALA A N 1
ATOM 787 C CA . ALA A 1 97 ? 14.829 8.936 1.087 1.00 75.00 97 ALA A CA 1
ATOM 788 C C . ALA A 1 97 ? 13.438 8.407 0.700 1.00 75.00 97 ALA A C 1
ATOM 790 O O . ALA A 1 97 ? 12.510 9.197 0.572 1.00 75.00 97 ALA A O 1
ATOM 791 N N . GLN A 1 98 ? 13.291 7.092 0.515 1.00 73.88 98 GLN A N 1
ATOM 792 C CA . GLN A 1 98 ? 12.033 6.486 0.062 1.00 73.88 98 GLN A CA 1
ATOM 793 C C . GLN A 1 98 ? 11.184 5.952 1.221 1.00 73.88 98 GLN A C 1
ATOM 795 O O . GLN A 1 98 ? 9.960 5.974 1.162 1.00 73.88 98 GLN A O 1
ATOM 800 N N . HIS A 1 99 ? 11.835 5.488 2.289 1.00 78.25 99 HIS A N 1
ATOM 801 C CA . HIS A 1 99 ? 11.209 4.763 3.390 1.00 78.25 99 HIS A CA 1
ATOM 802 C C . HIS A 1 99 ? 11.735 5.253 4.751 1.00 78.25 99 HIS A C 1
ATOM 804 O O . HIS A 1 99 ? 12.359 4.481 5.494 1.00 78.25 99 HIS A O 1
ATOM 810 N N . PRO A 1 100 ? 11.501 6.530 5.109 1.00 81.19 100 PRO A N 1
ATOM 811 C CA . PRO A 1 100 ? 12.058 7.122 6.323 1.00 81.19 100 PRO A CA 1
ATOM 812 C C . PRO A 1 100 ? 11.620 6.387 7.596 1.00 81.19 100 PRO A C 1
ATOM 814 O O . PRO A 1 100 ? 12.448 6.147 8.476 1.00 81.19 100 PRO A O 1
ATOM 817 N N . GLY A 1 101 ? 10.367 5.924 7.662 1.00 82.38 101 GLY A N 1
ATOM 818 C CA . GLY A 1 101 ? 9.839 5.204 8.826 1.00 82.38 101 GLY A CA 1
ATOM 819 C C . GLY A 1 101 ? 10.608 3.931 9.184 1.00 82.38 101 GLY A C 1
ATOM 820 O O . GLY A 1 101 ? 10.756 3.608 10.357 1.00 82.38 101 GLY A O 1
ATOM 821 N N . PHE A 1 102 ? 11.191 3.230 8.203 1.00 82.94 102 PHE A N 1
ATOM 822 C CA . PHE A 1 102 ? 11.987 2.016 8.446 1.00 82.94 102 PHE A CA 1
ATOM 823 C C . PHE A 1 102 ? 13.434 2.290 8.870 1.00 82.94 102 PHE A C 1
ATOM 825 O O . PHE A 1 102 ? 14.153 1.356 9.233 1.00 82.94 102 PHE A O 1
ATOM 832 N N . LYS A 1 103 ? 13.875 3.551 8.845 1.00 84.50 103 LYS A N 1
ATOM 833 C CA . LYS A 1 103 ? 15.189 3.981 9.349 1.00 84.50 103 LYS A CA 1
ATOM 834 C C . LYS A 1 103 ? 15.107 4.754 10.661 1.00 84.50 103 LYS A C 1
ATOM 836 O O . LYS A 1 103 ? 16.113 4.849 11.359 1.00 84.50 103 LYS A O 1
ATOM 841 N N . SER A 1 104 ? 13.928 5.255 11.003 1.00 83.81 104 SER A N 1
ATOM 842 C CA . SER A 1 104 ? 13.661 5.964 12.250 1.00 83.81 104 SER A CA 1
ATOM 843 C C . SER A 1 104 ? 13.204 5.014 13.361 1.00 83.81 104 SER A C 1
ATOM 845 O O . SER A 1 104 ? 12.752 3.893 13.115 1.00 83.81 104 SER A O 1
ATOM 847 N N . ALA A 1 105 ? 13.326 5.461 14.613 1.00 85.69 105 ALA A N 1
ATOM 848 C CA . ALA A 1 105 ? 12.680 4.781 15.729 1.00 85.69 105 ALA A CA 1
ATOM 849 C C . ALA A 1 105 ? 11.160 5.021 15.636 1.00 85.69 105 ALA A C 1
ATOM 851 O O . ALA A 1 105 ? 10.755 6.184 15.617 1.00 85.69 105 ALA A O 1
ATOM 852 N N . PRO A 1 106 ? 10.322 3.970 15.565 1.00 85.94 106 PRO A N 1
ATOM 853 C CA . PRO A 1 106 ? 8.880 4.149 15.474 1.00 85.94 106 PRO A CA 1
ATOM 854 C C . PRO A 1 106 ? 8.325 4.672 16.799 1.00 85.94 106 PRO A C 1
ATOM 856 O O . PRO A 1 106 ? 8.810 4.278 17.872 1.00 85.94 106 PRO A O 1
ATOM 859 N N . LEU A 1 107 ? 7.295 5.516 16.699 1.00 93.06 107 LEU A N 1
ATOM 860 C CA . LEU A 1 107 ? 6.512 5.996 17.835 1.00 93.06 107 LEU A CA 1
ATOM 861 C C . LEU A 1 107 ? 5.955 4.830 18.663 1.00 93.06 107 LEU A C 1
ATOM 863 O O . LEU A 1 107 ? 5.667 3.749 18.137 1.00 93.06 107 LEU A O 1
ATOM 867 N N . GLN A 1 108 ? 5.791 5.058 19.966 1.00 92.50 108 GLN A N 1
ATOM 868 C CA . GLN A 1 108 ? 5.275 4.043 20.884 1.00 92.50 108 GLN A CA 1
ATOM 869 C C . GLN A 1 108 ? 3.841 3.646 20.508 1.00 92.50 108 GLN A C 1
ATOM 871 O O . GLN A 1 108 ? 3.492 2.471 20.518 1.00 92.50 108 GLN A O 1
ATOM 876 N N . GLU A 1 109 ? 3.044 4.611 20.058 1.00 93.75 109 GLU A N 1
ATOM 877 C CA . GLU A 1 109 ? 1.667 4.442 19.607 1.00 93.75 109 GLU A CA 1
ATOM 878 C C . GLU A 1 109 ? 1.543 3.440 18.454 1.00 93.75 109 GLU A C 1
ATOM 880 O O . GLU A 1 109 ? 0.563 2.694 18.413 1.00 93.75 109 GLU A O 1
ATOM 885 N N . LEU A 1 110 ? 2.537 3.403 17.554 1.00 92.81 110 LEU A N 1
ATOM 886 C CA . LEU A 1 110 ? 2.598 2.456 16.440 1.00 92.81 110 LEU A CA 1
ATOM 887 C C . LEU A 1 110 ? 3.010 1.060 16.909 1.00 92.81 110 LEU A C 1
ATOM 889 O O . LEU A 1 110 ? 2.443 0.076 16.445 1.00 92.81 110 LEU A O 1
ATOM 893 N N . ARG A 1 111 ? 3.971 0.968 17.837 1.00 91.81 111 ARG A N 1
ATOM 894 C CA . ARG A 1 111 ? 4.388 -0.316 18.431 1.00 91.81 111 ARG A CA 1
ATOM 895 C C . ARG A 1 111 ? 3.246 -0.984 19.182 1.00 91.81 111 ARG A C 1
ATOM 897 O O . ARG A 1 111 ? 3.076 -2.194 19.103 1.00 91.81 111 ARG A O 1
ATOM 904 N N . ASP A 1 112 ? 2.474 -0.169 19.886 1.00 91.19 112 ASP A N 1
ATOM 905 C CA . ASP A 1 112 ? 1.362 -0.604 20.717 1.00 91.19 112 ASP A CA 1
ATOM 906 C C . ASP A 1 112 ? 0.046 -0.716 19.926 1.00 91.19 112 ASP A C 1
ATOM 908 O O . ASP A 1 112 ? -0.990 -1.023 20.518 1.00 91.19 112 ASP A O 1
ATOM 912 N N . LEU A 1 113 ? 0.045 -0.419 18.618 1.00 92.00 113 LEU A N 1
ATOM 913 C CA . LEU A 1 113 ? -1.134 -0.586 17.775 1.00 92.00 113 LEU A CA 1
ATOM 914 C C . LEU A 1 113 ? -1.452 -2.086 17.674 1.00 92.00 113 LEU A C 1
ATOM 916 O O . LEU A 1 113 ? -0.618 -2.847 17.175 1.00 92.00 113 LEU A O 1
ATOM 920 N N . PRO A 1 114 ? -2.642 -2.534 18.109 1.00 92.50 114 PRO A N 1
ATOM 921 C CA . PRO A 1 114 ? -2.973 -3.949 18.066 1.00 92.50 114 PRO A CA 1
ATOM 922 C C . PRO A 1 114 ? -2.977 -4.478 16.631 1.00 92.50 114 PRO A C 1
ATOM 924 O O . PRO A 1 114 ? -3.670 -3.946 15.760 1.00 92.50 114 PRO A O 1
ATOM 927 N N . LEU A 1 115 ? -2.207 -5.540 16.395 1.00 92.50 115 LEU A N 1
ATOM 928 C CA . LEU A 1 115 ? -2.188 -6.235 15.114 1.00 92.50 115 LEU A CA 1
ATOM 929 C C . LEU A 1 115 ? -3.299 -7.279 15.071 1.00 92.50 115 LEU A C 1
ATOM 931 O O . LEU A 1 115 ? -3.564 -7.973 16.053 1.00 92.50 115 LEU A O 1
ATOM 935 N N . GLY A 1 116 ? -3.939 -7.397 13.914 1.00 88.06 116 GLY A N 1
ATOM 936 C CA . GLY A 1 116 ? -4.961 -8.400 13.660 1.00 88.06 116 GLY A CA 1
ATOM 937 C C . GLY A 1 116 ? -4.756 -9.090 12.320 1.00 88.06 116 GLY A C 1
ATOM 938 O O . GLY A 1 116 ? -3.963 -8.669 11.479 1.00 88.06 116 GLY A O 1
ATOM 939 N N . SER A 1 117 ? -5.518 -10.153 12.101 1.00 84.75 117 SER A N 1
ATOM 940 C CA . SER A 1 117 ? -5.571 -10.853 10.824 1.00 84.75 117 SER A CA 1
ATOM 941 C C . SER A 1 117 ? -6.996 -10.804 10.282 1.00 84.75 117 SER A C 1
ATOM 943 O O . SER A 1 117 ? -7.955 -11.012 11.025 1.00 84.75 117 SER A O 1
ATOM 945 N N . MET A 1 118 ? -7.128 -10.518 8.986 1.00 84.50 118 MET A N 1
ATOM 946 C CA . MET A 1 118 ? -8.395 -10.638 8.255 1.00 84.50 118 MET A CA 1
ATOM 947 C C . MET A 1 118 ? -8.633 -12.079 7.757 1.00 84.50 118 MET A C 1
ATOM 949 O O . MET A 1 118 ? -9.654 -12.351 7.130 1.00 84.50 118 MET A O 1
ATOM 953 N N . GLY A 1 119 ? -7.707 -13.005 8.036 1.00 80.88 119 GLY A N 1
ATOM 954 C CA . GLY A 1 119 ? -7.676 -14.371 7.519 1.00 80.88 119 GLY A CA 1
ATOM 955 C C . GLY A 1 119 ? -6.272 -14.769 7.052 1.00 80.88 119 GLY A C 1
ATOM 956 O O . GLY A 1 119 ? -5.313 -14.011 7.193 1.00 80.88 119 GLY A O 1
ATOM 957 N N . GLN A 1 120 ? -6.140 -15.974 6.496 1.00 68.75 120 GLN A N 1
ATOM 958 C CA . GLN A 1 120 ? -4.908 -16.355 5.803 1.00 68.75 120 GLN A CA 1
ATOM 959 C C . GLN A 1 120 ? -4.820 -15.573 4.490 1.00 68.75 120 GLN A C 1
ATOM 961 O O . GLN A 1 120 ? -5.646 -15.779 3.602 1.00 68.75 120 GLN A O 1
ATOM 966 N N . SER A 1 121 ? -3.833 -14.683 4.386 1.00 68.94 121 SER A N 1
ATOM 967 C CA . SER A 1 121 ? -3.507 -14.005 3.134 1.00 68.94 121 SER A CA 1
ATOM 968 C C . SER A 1 121 ? -2.803 -14.976 2.184 1.00 68.94 121 SER A C 1
ATOM 970 O O . SER A 1 121 ? -2.079 -15.885 2.612 1.00 68.94 121 SER A O 1
ATOM 972 N N . MET A 1 122 ? -2.994 -14.808 0.874 1.00 75.44 122 MET A N 1
ATOM 973 C CA . MET A 1 122 ? -2.046 -15.403 -0.062 1.00 75.44 122 MET A CA 1
ATOM 974 C C . MET A 1 122 ? -0.700 -14.682 0.062 1.00 75.44 122 MET A C 1
ATOM 976 O O . MET A 1 122 ? -0.631 -13.512 0.435 1.00 75.44 122 MET A O 1
ATOM 980 N N . SER A 1 123 ? 0.385 -15.352 -0.338 1.00 82.06 123 SER A N 1
ATOM 981 C CA . SER A 1 123 ? 1.677 -14.681 -0.506 1.00 82.06 123 SER A CA 1
ATOM 982 C C . SER A 1 123 ? 1.526 -13.520 -1.492 1.00 82.06 123 SER A C 1
ATOM 984 O O . SER A 1 123 ? 1.485 -13.722 -2.707 1.00 82.06 123 SER A O 1
ATOM 986 N N . MET A 1 124 ? 1.476 -12.292 -0.969 1.00 84.88 124 MET A N 1
ATOM 987 C CA . MET A 1 124 ? 1.323 -11.084 -1.782 1.00 84.88 124 MET A CA 1
ATOM 988 C C . MET A 1 124 ? 2.464 -10.944 -2.792 1.00 84.88 124 MET A C 1
ATOM 990 O O . MET A 1 124 ? 2.268 -10.487 -3.910 1.00 84.88 124 MET A O 1
ATOM 994 N N . THR A 1 125 ? 3.663 -11.400 -2.427 1.00 83.44 125 THR A N 1
ATOM 995 C CA . THR A 1 125 ? 4.808 -11.397 -3.344 1.00 83.44 125 THR A CA 1
ATOM 996 C C . THR A 1 125 ? 4.590 -12.355 -4.515 1.00 83.44 125 THR A C 1
ATOM 998 O O . THR A 1 125 ? 4.851 -11.975 -5.651 1.00 83.44 125 THR A O 1
ATOM 1001 N N . SER A 1 126 ? 4.059 -13.555 -4.263 1.00 84.06 126 SER A N 1
ATOM 1002 C CA . SER A 1 126 ? 3.717 -14.511 -5.325 1.00 84.06 126 SER A CA 1
ATOM 1003 C C . SER A 1 126 ? 2.548 -14.021 -6.181 1.00 84.06 126 SER A C 1
ATOM 1005 O O . SER A 1 126 ? 2.525 -14.257 -7.383 1.00 84.06 126 SER A O 1
ATOM 1007 N N . PHE A 1 127 ? 1.586 -13.310 -5.585 1.00 85.94 127 PHE A N 1
ATOM 1008 C CA . PHE A 1 127 ? 0.500 -12.687 -6.338 1.00 85.94 127 PHE A CA 1
ATOM 1009 C C . PHE A 1 127 ? 1.020 -11.606 -7.293 1.00 85.94 127 PHE A C 1
ATOM 1011 O O . PHE A 1 127 ? 0.656 -11.607 -8.466 1.00 85.94 127 PHE A O 1
ATOM 1018 N N . ILE A 1 128 ? 1.899 -10.721 -6.809 1.00 85.94 128 ILE A N 1
ATOM 1019 C CA . ILE A 1 128 ? 2.529 -9.683 -7.636 1.00 85.94 128 ILE A CA 1
ATOM 1020 C C . ILE A 1 128 ? 3.357 -10.312 -8.760 1.00 85.94 128 ILE A C 1
ATOM 1022 O O . ILE A 1 128 ? 3.263 -9.863 -9.896 1.00 85.94 128 ILE A O 1
ATOM 1026 N N . GLU A 1 129 ? 4.125 -11.359 -8.464 1.00 87.19 129 GLU A N 1
ATOM 1027 C CA . GLU A 1 129 ? 4.901 -12.114 -9.454 1.00 87.19 129 GLU A CA 1
ATOM 1028 C C . GLU A 1 129 ? 4.015 -12.660 -10.578 1.00 87.19 129 GLU A C 1
ATOM 1030 O O . GLU A 1 129 ? 4.186 -12.249 -11.723 1.00 87.19 129 GLU A O 1
ATOM 1035 N N . ASN A 1 130 ? 2.996 -13.460 -10.242 1.00 85.00 130 ASN A N 1
ATOM 1036 C CA . ASN A 1 130 ? 2.056 -14.007 -11.226 1.00 85.00 130 ASN A CA 1
ATOM 1037 C C . ASN A 1 130 ? 1.378 -12.897 -12.043 1.00 85.00 130 ASN A C 1
ATOM 1039 O O . ASN A 1 130 ? 1.178 -13.029 -13.247 1.00 85.00 130 ASN A O 1
ATOM 1043 N N . ARG A 1 131 ? 1.033 -11.777 -11.396 1.00 81.69 131 ARG A N 1
ATOM 1044 C CA . ARG A 1 131 ? 0.373 -10.656 -12.067 1.00 81.69 131 ARG A CA 1
ATOM 1045 C C . ARG A 1 131 ? 1.288 -9.972 -13.080 1.00 81.69 131 ARG A C 1
ATOM 1047 O O . ARG A 1 131 ? 0.825 -9.595 -14.154 1.00 81.69 131 ARG A O 1
ATOM 1054 N N . LEU A 1 132 ? 2.566 -9.804 -12.751 1.00 80.81 132 LEU A N 1
ATOM 1055 C CA . LEU A 1 132 ? 3.558 -9.255 -13.672 1.00 80.81 132 LEU A CA 1
ATOM 1056 C C . LEU A 1 132 ? 3.852 -10.219 -14.829 1.00 80.81 132 LEU A C 1
ATOM 1058 O O . LEU A 1 132 ? 3.973 -9.761 -15.964 1.00 80.81 132 LEU A O 1
ATOM 1062 N N . GLU A 1 133 ? 3.908 -11.527 -14.568 1.00 83.44 133 GLU A N 1
ATOM 1063 C CA . GLU A 1 133 ? 4.043 -12.557 -15.608 1.00 83.44 133 GLU A CA 1
ATOM 1064 C C . GLU A 1 133 ? 2.852 -12.547 -16.575 1.00 83.44 133 GLU A C 1
ATOM 1066 O O . GLU A 1 133 ? 3.053 -12.501 -17.788 1.00 83.44 133 GLU A O 1
ATOM 1071 N N . ASP A 1 134 ? 1.617 -12.479 -16.065 1.00 79.94 134 ASP A N 1
ATOM 1072 C CA . ASP A 1 134 ? 0.410 -12.396 -16.899 1.00 79.94 134 ASP A CA 1
ATOM 1073 C C . ASP A 1 134 ? 0.438 -11.176 -17.837 1.00 79.94 134 ASP A C 1
ATOM 1075 O O . ASP A 1 134 ? 0.043 -11.272 -19.002 1.00 79.94 134 ASP A O 1
ATOM 1079 N N . ILE A 1 135 ? 0.942 -10.030 -17.352 1.00 72.06 135 ILE A N 1
ATOM 1080 C CA . ILE A 1 135 ? 1.096 -8.813 -18.163 1.00 72.06 135 ILE A CA 1
ATOM 1081 C C . ILE A 1 135 ? 2.108 -9.021 -19.297 1.00 72.06 135 ILE A C 1
ATOM 1083 O O . ILE A 1 135 ? 1.885 -8.549 -20.418 1.00 72.06 135 ILE A O 1
ATOM 1087 N N . VAL A 1 136 ? 3.215 -9.707 -19.008 1.00 73.56 136 VAL A N 1
ATOM 1088 C CA . VAL A 1 136 ? 4.282 -9.990 -19.975 1.00 73.56 136 VAL A CA 1
ATOM 1089 C C . VAL A 1 136 ? 3.827 -11.003 -21.031 1.00 73.56 136 VAL A C 1
ATOM 1091 O O . VAL A 1 136 ? 4.094 -10.801 -22.214 1.00 73.56 136 VAL A O 1
ATOM 1094 N N . GLU A 1 137 ? 3.103 -12.049 -20.633 1.00 76.25 137 GLU A N 1
ATOM 1095 C CA . GLU A 1 137 ? 2.706 -13.165 -21.506 1.00 76.25 137 GLU A CA 1
ATOM 1096 C C . GLU A 1 137 ? 1.412 -12.935 -22.312 1.00 76.25 137 GLU A C 1
ATOM 1098 O O . GLU A 1 137 ? 0.909 -13.855 -22.955 1.00 76.25 137 GLU A O 1
ATOM 1103 N N . GLU A 1 138 ? 0.843 -11.727 -22.278 1.00 66.12 138 GLU A N 1
ATOM 1104 C CA . GLU A 1 138 ? -0.445 -11.395 -22.916 1.00 66.12 138 GLU A CA 1
ATOM 1105 C C . GLU A 1 138 ? -1.625 -12.270 -22.451 1.00 66.12 138 GLU A C 1
ATOM 1107 O O . GLU A 1 138 ? -2.647 -12.386 -23.137 1.00 66.12 138 GLU A O 1
ATOM 1112 N N . ARG A 1 139 ? -1.530 -12.854 -21.253 1.00 63.75 139 ARG A N 1
ATOM 1113 C CA . ARG A 1 139 ? -2.667 -13.534 -20.632 1.00 63.75 139 ARG A CA 1
ATOM 1114 C C . ARG A 1 139 ? -3.657 -12.465 -20.181 1.00 63.75 139 ARG A C 1
ATOM 1116 O O . ARG A 1 139 ? -3.261 -11.451 -19.616 1.00 63.75 139 ARG A O 1
ATOM 1123 N N . SER A 1 140 ? -4.937 -12.670 -20.504 1.00 53.91 140 SER A N 1
ATOM 1124 C CA . SER A 1 140 ? -6.061 -11.748 -20.267 1.00 53.91 140 SER A CA 1
ATOM 1125 C C . SER A 1 140 ? -5.817 -10.737 -19.132 1.00 53.91 140 SER A C 1
ATOM 1127 O O . SER A 1 140 ? -5.947 -11.056 -17.950 1.00 53.91 140 SER A O 1
ATOM 1129 N N . LEU A 1 141 ? -5.545 -9.481 -19.499 1.00 55.16 141 LEU A N 1
ATOM 1130 C CA . LEU A 1 141 ? -5.435 -8.359 -18.557 1.00 55.16 141 LEU A CA 1
ATOM 1131 C C . LEU A 1 141 ? -6.787 -7.977 -17.925 1.00 55.16 141 LEU A C 1
ATOM 1133 O O . LEU A 1 141 ? -6.815 -7.153 -17.009 1.00 55.16 141 LEU A O 1
ATOM 1137 N N . GLU A 1 142 ? -7.888 -8.573 -18.398 1.00 49.50 142 GLU A N 1
ATOM 1138 C CA . GLU A 1 142 ? -9.272 -8.218 -18.058 1.00 49.50 142 GLU A CA 1
ATOM 1139 C C . GLU A 1 142 ? -9.647 -8.471 -16.588 1.00 49.50 142 GLU A C 1
ATOM 1141 O O . GLU A 1 142 ? -10.664 -7.960 -16.130 1.00 49.50 142 GLU A O 1
ATOM 1146 N N . SER A 1 143 ? -8.844 -9.219 -15.822 1.00 47.09 143 SER A N 1
ATOM 1147 C CA . SER A 1 143 ? -9.169 -9.580 -14.432 1.00 47.09 143 SER A CA 1
ATOM 1148 C C . SER A 1 143 ? -8.528 -8.691 -13.360 1.00 47.09 143 SER A C 1
ATOM 1150 O O . SER A 1 143 ? -8.671 -8.979 -12.171 1.00 47.09 143 SER A O 1
ATOM 1152 N N . GLY A 1 144 ? -7.785 -7.652 -13.746 1.00 49.62 144 GLY A N 1
ATOM 1153 C CA . GLY A 1 144 ? -7.272 -6.672 -12.788 1.00 49.62 144 GLY A CA 1
ATOM 1154 C C . GLY A 1 144 ? -8.361 -5.702 -12.369 1.00 49.62 144 GLY A C 1
ATOM 1155 O O . GLY A 1 144 ? -9.132 -5.242 -13.209 1.00 49.62 144 GLY A O 1
ATOM 1156 N N . LEU A 1 145 ? -8.366 -5.301 -11.097 1.00 46.69 145 LEU A N 1
ATOM 1157 C CA . LEU A 1 145 ? -9.140 -4.128 -10.674 1.00 46.69 145 LEU A CA 1
ATOM 1158 C C . LEU A 1 145 ? -8.690 -2.874 -11.419 1.00 46.69 145 LEU A C 1
ATOM 1160 O O . LEU A 1 145 ? -9.418 -1.893 -11.474 1.00 46.69 145 LEU A O 1
ATOM 1164 N N . ILE A 1 146 ? -7.496 -2.919 -12.008 1.00 51.03 146 ILE A N 1
ATOM 1165 C CA . ILE A 1 146 ? -6.891 -1.792 -12.654 1.00 51.03 146 ILE A CA 1
ATOM 1166 C C . ILE A 1 146 ? -6.303 -2.200 -14.025 1.00 51.03 146 ILE A C 1
ATOM 1168 O O . ILE A 1 146 ? -5.318 -2.927 -14.103 1.00 51.03 146 ILE A O 1
ATOM 1172 N N . THR A 1 147 ? -6.902 -1.744 -15.130 1.00 54.53 147 THR A N 1
ATOM 1173 C CA . THR A 1 147 ? -6.459 -2.070 -16.502 1.00 54.53 147 THR A CA 1
ATOM 1174 C C . THR A 1 147 ? -5.368 -1.106 -16.985 1.00 54.53 147 THR A C 1
ATOM 1176 O O . THR A 1 147 ? -5.680 0.072 -17.152 1.00 54.53 147 THR A O 1
ATOM 1179 N N . PRO A 1 148 ? -4.127 -1.556 -17.268 1.00 62.69 148 PRO A N 1
ATOM 1180 C CA . PRO A 1 148 ? -3.096 -0.694 -17.835 1.00 62.69 148 PRO A CA 1
ATOM 1181 C C . PRO A 1 148 ? -3.500 -0.131 -19.200 1.00 62.69 148 PRO A C 1
ATOM 1183 O O . PRO A 1 148 ? -4.252 -0.726 -19.971 1.00 62.69 148 PRO A O 1
ATOM 1186 N N . THR A 1 149 ? -2.931 1.016 -19.550 1.00 68.00 149 THR A N 1
ATOM 1187 C CA . THR A 1 149 ? -3.114 1.624 -20.875 1.00 68.00 149 THR A CA 1
ATOM 1188 C C . THR A 1 149 ? -2.454 0.787 -21.956 1.00 68.00 149 THR A C 1
ATOM 1190 O O . THR A 1 149 ? -1.471 0.110 -21.673 1.00 68.00 149 THR A O 1
ATOM 1193 N N . ALA A 1 150 ? -2.891 0.896 -23.215 1.00 72.81 150 ALA A N 1
ATOM 1194 C CA . ALA A 1 150 ? -2.174 0.262 -24.328 1.00 72.81 150 ALA A CA 1
ATOM 1195 C C . ALA A 1 150 ? -0.681 0.655 -24.356 1.00 72.81 150 ALA A C 1
ATOM 1197 O O . ALA A 1 150 ? 0.182 -0.184 -24.582 1.00 72.81 150 ALA A O 1
ATOM 1198 N N . ARG A 1 151 ? -0.372 1.916 -24.028 1.00 76.69 151 ARG A N 1
ATOM 1199 C CA . ARG A 1 151 ? 0.998 2.442 -23.973 1.00 76.69 151 ARG A CA 1
ATOM 1200 C C . ARG A 1 151 ? 1.776 1.979 -22.737 1.00 76.69 151 ARG A C 1
ATOM 1202 O O . ARG A 1 151 ? 2.980 1.787 -22.816 1.00 76.69 151 ARG A O 1
ATOM 1209 N N . ASP A 1 152 ? 1.109 1.809 -21.601 1.00 75.88 152 ASP A N 1
ATOM 1210 C CA . ASP A 1 152 ? 1.732 1.308 -20.367 1.00 75.88 152 ASP A CA 1
ATOM 1211 C C . ASP A 1 152 ? 2.004 -0.191 -20.513 1.00 75.88 152 ASP A C 1
ATOM 1213 O O . ASP A 1 152 ? 3.074 -0.665 -20.152 1.00 75.88 152 ASP A O 1
ATOM 1217 N N . THR A 1 153 ? 1.078 -0.907 -21.151 1.00 76.25 153 THR A N 1
ATOM 1218 C CA . THR A 1 153 ? 1.239 -2.304 -21.556 1.00 76.25 153 THR A CA 1
ATOM 1219 C C . THR A 1 153 ? 2.415 -2.454 -22.519 1.00 76.25 153 THR A C 1
ATOM 1221 O O . THR A 1 153 ? 3.257 -3.318 -22.315 1.00 76.25 153 THR A O 1
ATOM 1224 N N . GLU A 1 154 ? 2.534 -1.590 -23.532 1.00 80.62 154 GLU A N 1
ATOM 1225 C CA . GLU A 1 154 ? 3.683 -1.580 -24.447 1.00 80.62 154 GLU A CA 1
ATOM 1226 C C . GLU A 1 154 ? 5.010 -1.354 -23.707 1.00 80.62 154 GLU A C 1
ATOM 1228 O O . GLU A 1 154 ? 5.988 -2.048 -23.977 1.00 80.62 154 GLU A O 1
ATOM 1233 N N . ILE A 1 155 ? 5.044 -0.434 -22.737 1.00 82.81 155 ILE A N 1
ATOM 1234 C CA . ILE A 1 155 ? 6.235 -0.182 -21.913 1.00 82.81 155 ILE A CA 1
ATOM 1235 C C . ILE A 1 155 ? 6.586 -1.405 -21.066 1.00 82.81 155 ILE A C 1
ATOM 1237 O O . ILE A 1 155 ? 7.750 -1.799 -21.045 1.00 82.81 155 ILE A O 1
ATOM 1241 N N . LEU A 1 156 ? 5.611 -2.027 -20.400 1.00 79.88 156 LEU A N 1
ATOM 1242 C CA . LEU A 1 156 ? 5.842 -3.241 -19.610 1.00 79.88 156 LEU A CA 1
ATOM 1243 C C . LEU A 1 156 ? 6.339 -4.390 -20.496 1.00 79.88 156 LEU A C 1
ATOM 1245 O O . LEU A 1 156 ? 7.292 -5.067 -20.128 1.00 79.88 156 LEU A O 1
ATOM 1249 N N . ARG A 1 157 ? 5.777 -4.545 -21.701 1.00 80.19 157 ARG A N 1
ATOM 1250 C CA . ARG A 1 157 ? 6.194 -5.560 -22.684 1.00 80.19 157 ARG A CA 1
ATOM 1251 C C . ARG A 1 157 ? 7.593 -5.331 -23.228 1.00 80.19 157 ARG A C 1
ATOM 1253 O O . ARG A 1 157 ? 8.383 -6.263 -23.289 1.00 80.19 157 ARG A O 1
ATOM 1260 N N . ARG A 1 158 ? 7.935 -4.093 -23.593 1.00 83.25 158 ARG A N 1
ATOM 1261 C CA . ARG A 1 158 ? 9.302 -3.745 -24.017 1.00 83.25 158 ARG A CA 1
ATOM 1262 C C . ARG A 1 158 ? 10.327 -4.082 -22.932 1.00 83.25 158 ARG A C 1
ATOM 1264 O O . ARG A 1 158 ? 11.479 -4.359 -23.239 1.00 83.25 158 ARG A O 1
ATOM 1271 N N . ASN A 1 159 ? 9.889 -4.055 -21.679 1.00 81.56 159 ASN A N 1
ATOM 1272 C CA . ASN A 1 159 ? 10.681 -4.347 -20.498 1.00 81.56 159 ASN A CA 1
ATOM 1273 C C . ASN A 1 159 ? 10.487 -5.793 -19.970 1.00 81.56 159 ASN A C 1
ATOM 1275 O O . ASN A 1 159 ? 10.940 -6.098 -18.868 1.00 81.56 159 ASN A O 1
ATOM 1279 N N . ALA A 1 160 ? 9.859 -6.692 -20.742 1.00 83.06 160 ALA A N 1
ATOM 1280 C CA . ALA A 1 160 ? 9.524 -8.064 -20.341 1.00 83.06 160 ALA A CA 1
ATOM 1281 C C . ALA A 1 160 ? 10.734 -8.887 -19.880 1.00 83.06 160 ALA A C 1
ATOM 1283 O O . ALA A 1 160 ? 10.718 -9.426 -18.775 1.00 83.06 160 ALA A O 1
ATOM 1284 N N . ASP A 1 161 ? 11.805 -8.917 -20.680 1.00 82.25 161 ASP A N 1
ATOM 1285 C CA . ASP A 1 161 ? 13.038 -9.650 -20.355 1.00 82.25 161 ASP A CA 1
ATOM 1286 C C . ASP A 1 161 ? 13.614 -9.218 -19.000 1.00 82.25 161 ASP A C 1
ATOM 1288 O O . ASP A 1 161 ? 14.177 -10.013 -18.246 1.00 82.25 161 ASP A O 1
ATOM 1292 N N . TRP A 1 162 ? 13.472 -7.935 -18.671 1.00 82.00 162 TRP A N 1
ATOM 1293 C CA . TRP A 1 162 ? 13.939 -7.389 -17.407 1.00 82.00 162 TRP A CA 1
ATOM 1294 C C . TRP A 1 162 ? 13.019 -7.741 -16.243 1.00 82.00 162 TRP A C 1
ATOM 1296 O O . TRP A 1 162 ? 13.522 -8.075 -15.165 1.00 82.00 162 TRP A O 1
ATOM 1306 N N . VAL A 1 163 ? 11.701 -7.702 -16.450 1.00 83.06 163 VAL A N 1
ATOM 1307 C CA . VAL A 1 163 ? 10.739 -8.184 -15.456 1.00 83.06 163 VAL A CA 1
ATOM 1308 C C . VAL A 1 163 ? 11.045 -9.640 -15.126 1.00 83.06 163 VAL A C 1
ATOM 1310 O O . VAL A 1 163 ? 11.323 -9.954 -13.970 1.00 83.06 163 VAL A O 1
ATOM 1313 N N . GLU A 1 164 ? 11.144 -10.499 -16.138 1.00 84.94 164 GLU A N 1
ATOM 1314 C CA . GLU A 1 164 ? 11.449 -11.920 -15.975 1.00 84.94 164 GLU A CA 1
ATOM 1315 C C . GLU A 1 164 ? 12.803 -12.149 -15.286 1.00 84.94 164 GLU A C 1
ATOM 1317 O O . GLU A 1 164 ? 12.911 -12.912 -14.319 1.00 84.94 164 GLU A O 1
ATOM 1322 N N . LYS A 1 165 ? 13.853 -11.445 -15.725 1.00 85.12 165 LYS A N 1
ATOM 1323 C CA . LYS A 1 165 ? 15.174 -11.516 -15.089 1.00 85.12 165 LYS A CA 1
ATOM 1324 C C . LYS A 1 165 ? 15.108 -11.104 -13.617 1.00 85.12 165 LYS A C 1
ATOM 1326 O O . LYS A 1 165 ? 15.752 -11.739 -12.782 1.00 85.12 165 LYS A O 1
ATOM 1331 N N . THR A 1 166 ? 14.339 -10.069 -13.286 1.00 85.56 166 THR A N 1
ATOM 1332 C CA . THR A 1 166 ? 14.179 -9.597 -11.905 1.00 85.56 166 THR A CA 1
ATOM 1333 C C . THR A 1 166 ? 13.473 -10.635 -11.048 1.00 85.56 166 THR A C 1
ATOM 1335 O O . THR A 1 166 ? 13.976 -10.960 -9.971 1.00 85.56 166 THR A O 1
ATOM 1338 N N . LEU A 1 167 ? 12.368 -11.202 -11.538 1.00 84.38 167 LEU A N 1
ATOM 1339 C CA . LEU A 1 167 ? 11.626 -12.261 -10.852 1.00 84.38 167 LEU A CA 1
ATOM 1340 C C . LEU A 1 167 ? 12.533 -13.464 -10.541 1.00 84.38 167 LEU A C 1
ATOM 1342 O O . LEU A 1 167 ? 12.586 -13.915 -9.398 1.00 84.38 167 LEU A O 1
ATOM 1346 N N . ARG A 1 168 ? 13.368 -13.886 -11.501 1.00 83.50 168 ARG A N 1
ATOM 1347 C CA . ARG A 1 168 ? 14.337 -14.984 -11.316 1.00 83.50 168 ARG A CA 1
ATOM 1348 C C . ARG A 1 168 ? 15.472 -14.654 -10.338 1.00 83.50 168 ARG A C 1
ATOM 1350 O O . ARG A 1 168 ? 15.921 -15.528 -9.602 1.00 83.50 168 ARG A O 1
ATOM 1357 N N . MET A 1 169 ? 15.971 -13.416 -10.336 1.00 82.38 169 MET A N 1
ATOM 1358 C CA . MET A 1 169 ? 17.148 -13.006 -9.548 1.00 82.38 169 MET A CA 1
ATOM 1359 C C . MET A 1 169 ? 16.818 -12.444 -8.158 1.00 82.38 169 MET A C 1
ATOM 1361 O O . MET A 1 169 ? 17.735 -12.099 -7.407 1.00 82.38 169 MET A O 1
ATOM 1365 N N . ARG A 1 170 ? 15.538 -12.292 -7.796 1.00 78.81 170 ARG A N 1
ATOM 1366 C CA . ARG A 1 170 ? 15.154 -11.577 -6.569 1.00 78.81 170 ARG A CA 1
ATOM 1367 C C . ARG A 1 170 ? 15.537 -12.282 -5.271 1.00 78.81 170 ARG A C 1
ATOM 1369 O O . ARG A 1 170 ? 15.542 -11.603 -4.257 1.00 78.81 170 ARG A O 1
ATOM 1376 N N . ASP A 1 171 ? 15.876 -13.573 -5.281 1.00 78.00 171 ASP A N 1
ATOM 1377 C CA . ASP A 1 171 ? 16.336 -14.328 -4.097 1.00 78.00 171 ASP A CA 1
ATOM 1378 C C . ASP A 1 171 ? 15.420 -14.138 -2.869 1.00 78.00 171 ASP A C 1
ATOM 1380 O O . ASP A 1 171 ? 15.821 -13.625 -1.824 1.00 78.00 171 ASP A O 1
ATOM 1384 N N . GLN A 1 172 ? 14.129 -14.446 -3.043 1.00 76.94 172 GLN A N 1
ATOM 1385 C CA . GLN A 1 172 ? 13.071 -14.271 -2.031 1.00 76.94 172 GLN A CA 1
ATOM 1386 C C . GLN A 1 172 ? 12.873 -12.832 -1.514 1.00 76.94 172 GLN A C 1
ATOM 1388 O O . GLN A 1 172 ? 12.051 -12.607 -0.627 1.00 76.94 172 GLN A O 1
ATOM 1393 N N . LYS A 1 173 ? 13.559 -11.824 -2.072 1.00 80.44 173 LYS A N 1
ATOM 1394 C CA . LYS A 1 173 ? 13.288 -10.418 -1.755 1.00 80.44 173 LYS A CA 1
ATOM 1395 C C . LYS A 1 173 ? 11.916 -10.004 -2.267 1.00 80.44 173 LYS A C 1
ATOM 1397 O O . LYS A 1 173 ? 11.394 -10.553 -3.245 1.00 80.44 173 LYS A O 1
ATOM 1402 N N . ALA A 1 174 ? 11.348 -9.019 -1.587 1.00 81.94 174 ALA A N 1
ATOM 1403 C CA . ALA A 1 174 ? 10.072 -8.454 -1.972 1.00 81.94 174 ALA A CA 1
ATOM 1404 C C . ALA A 1 174 ? 10.149 -7.713 -3.314 1.00 81.94 174 ALA A C 1
ATOM 1406 O O . ALA A 1 174 ? 11.205 -7.226 -3.732 1.00 81.94 174 ALA A O 1
ATOM 1407 N N . LEU A 1 175 ? 9.002 -7.622 -3.982 1.00 83.31 175 LEU A N 1
ATOM 1408 C CA . LEU A 1 175 ? 8.861 -6.923 -5.253 1.00 83.31 175 LEU A CA 1
ATOM 1409 C C . LEU A 1 175 ? 8.520 -5.449 -5.004 1.00 83.31 175 LEU A C 1
ATOM 1411 O O . LEU A 1 175 ? 7.364 -5.083 -4.816 1.00 83.31 175 LEU A O 1
ATOM 1415 N N . THR A 1 176 ? 9.564 -4.625 -4.987 1.00 85.12 176 THR A N 1
ATOM 1416 C CA . THR A 1 176 ? 9.530 -3.154 -5.009 1.00 85.12 176 THR A CA 1
ATOM 1417 C C . THR A 1 176 ? 10.345 -2.666 -6.201 1.00 85.12 176 THR A C 1
ATOM 1419 O O . THR A 1 176 ? 11.155 -3.433 -6.732 1.00 85.12 176 THR A O 1
ATOM 1422 N N . PHE A 1 177 ? 10.199 -1.405 -6.617 1.00 85.69 177 PHE A N 1
ATOM 1423 C CA . PHE A 1 177 ? 10.973 -0.888 -7.753 1.00 85.69 177 PHE A CA 1
ATOM 1424 C C . PHE A 1 177 ? 12.490 -0.974 -7.520 1.00 85.69 177 PHE A C 1
ATOM 1426 O O . PHE A 1 177 ? 13.240 -1.220 -8.457 1.00 85.69 177 PHE A O 1
ATOM 1433 N N . GLU A 1 178 ? 12.964 -0.875 -6.274 1.00 82.75 178 GLU A N 1
ATOM 1434 C CA . GLU A 1 178 ? 14.394 -1.040 -5.964 1.00 82.75 178 GLU A CA 1
ATOM 1435 C C . GLU A 1 178 ? 14.949 -2.423 -6.376 1.00 82.75 178 GLU 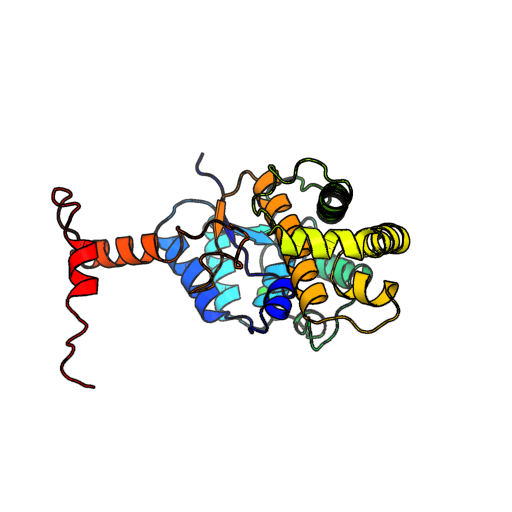A C 1
ATOM 1437 O O . GLU A 1 178 ? 16.116 -2.549 -6.760 1.00 82.75 178 GLU A O 1
ATOM 1442 N N . THR A 1 179 ? 14.129 -3.479 -6.316 1.00 82.88 179 THR A N 1
ATOM 1443 C CA . THR A 1 179 ? 14.539 -4.829 -6.740 1.00 82.88 179 THR A CA 1
ATOM 1444 C C . THR A 1 179 ? 14.786 -4.877 -8.247 1.00 82.88 179 THR A C 1
ATOM 1446 O O . THR A 1 179 ? 15.732 -5.527 -8.697 1.00 82.88 179 THR A O 1
ATOM 1449 N N . PHE A 1 180 ? 13.974 -4.140 -8.999 1.00 84.00 180 PHE A N 1
ATOM 1450 C CA . PHE A 1 180 ? 14.060 -3.966 -10.443 1.00 84.00 180 PHE A CA 1
ATOM 1451 C C . PHE A 1 180 ? 15.255 -3.080 -10.826 1.00 84.00 180 PHE A C 1
ATOM 1453 O O . PHE A 1 180 ? 16.069 -3.495 -11.658 1.00 84.00 180 PHE A O 1
ATOM 1460 N N . ASP A 1 181 ? 15.432 -1.943 -10.135 1.00 81.81 181 ASP A N 1
ATOM 1461 C CA . ASP A 1 181 ? 16.549 -0.995 -10.289 1.00 81.81 181 ASP A CA 1
ATOM 1462 C C . ASP A 1 181 ? 17.909 -1.714 -10.339 1.00 81.81 181 ASP A C 1
ATOM 1464 O O . ASP A 1 181 ? 18.688 -1.567 -11.284 1.00 81.81 181 ASP A O 1
ATOM 1468 N N . ARG A 1 182 ? 18.128 -2.623 -9.381 1.00 77.81 182 ARG A N 1
ATOM 1469 C CA . ARG A 1 182 ? 19.354 -3.423 -9.242 1.00 77.81 182 ARG A CA 1
ATOM 1470 C C . ARG A 1 182 ? 19.662 -4.322 -10.446 1.00 77.81 182 ARG A C 1
ATOM 1472 O O . ARG A 1 182 ? 20.828 -4.630 -10.689 1.00 77.81 182 ARG A O 1
ATOM 1479 N N . VAL A 1 183 ? 18.640 -4.809 -11.147 1.00 77.06 183 VAL A N 1
ATOM 1480 C CA . VAL A 1 183 ? 18.785 -5.869 -12.157 1.00 77.06 183 VAL A CA 1
ATOM 1481 C C . VAL A 1 183 ? 19.041 -5.317 -13.560 1.00 77.06 183 VAL A C 1
ATOM 1483 O O . VAL A 1 183 ? 19.707 -6.004 -14.350 1.00 77.06 183 VAL A O 1
ATOM 1486 N N . ALA A 1 184 ? 18.567 -4.106 -13.882 1.00 71.56 184 ALA A N 1
ATOM 1487 C CA . ALA A 1 184 ? 18.788 -3.551 -15.221 1.00 71.56 184 ALA A CA 1
ATOM 1488 C C . ALA A 1 184 ? 20.225 -3.072 -15.440 1.00 71.56 184 ALA A C 1
ATOM 1490 O O . ALA A 1 184 ? 20.721 -3.137 -16.560 1.00 71.56 184 ALA A O 1
ATOM 1491 N N . GLY A 1 185 ? 20.925 -2.633 -14.387 1.00 69.12 185 GLY A N 1
ATOM 1492 C CA . GLY A 1 185 ? 22.318 -2.188 -14.505 1.00 69.12 185 GLY A CA 1
ATOM 1493 C C . GLY A 1 185 ? 22.514 -0.929 -15.367 1.00 69.12 185 GLY A C 1
ATOM 1494 O O . GLY A 1 185 ? 23.635 -0.667 -15.798 1.00 69.12 185 GLY A O 1
ATOM 1495 N N . HIS A 1 186 ? 21.451 -0.154 -15.620 1.00 69.31 186 HIS A N 1
ATOM 1496 C CA . HIS A 1 186 ? 21.465 1.130 -16.328 1.00 69.31 186 HIS A CA 1
ATOM 1497 C C . HIS A 1 186 ? 20.447 2.109 -15.718 1.00 69.31 186 HIS A C 1
ATOM 1499 O O . HIS A 1 186 ? 19.558 1.698 -14.978 1.00 69.31 186 HIS A O 1
ATOM 1505 N N . ALA A 1 187 ? 20.568 3.404 -16.035 1.00 71.06 187 ALA A N 1
ATOM 1506 C CA . ALA A 1 187 ? 19.596 4.420 -15.620 1.00 71.06 187 ALA A CA 1
ATOM 1507 C C . ALA A 1 187 ? 18.263 4.261 -16.376 1.00 71.06 187 ALA A C 1
ATOM 1509 O O . ALA A 1 187 ? 18.259 3.863 -17.545 1.00 71.06 187 ALA A O 1
ATOM 1510 N N . TYR A 1 188 ? 17.147 4.578 -15.715 1.00 72.62 188 TYR A N 1
ATOM 1511 C CA . TYR A 1 188 ? 15.798 4.425 -16.266 1.00 72.62 188 TYR A CA 1
ATOM 1512 C C . TYR A 1 188 ? 15.282 5.705 -16.907 1.00 72.62 188 TYR A C 1
ATOM 1514 O O . TYR A 1 188 ? 15.582 6.815 -16.463 1.00 72.62 188 TYR A O 1
ATOM 1522 N N . ASP A 1 189 ? 14.429 5.532 -17.916 1.00 83.81 189 ASP A N 1
ATOM 1523 C CA . ASP A 1 189 ? 13.464 6.565 -18.268 1.00 83.81 189 ASP A CA 1
ATOM 1524 C C . ASP A 1 189 ? 12.478 6.704 -17.096 1.00 83.81 189 ASP A C 1
ATOM 1526 O O . ASP A 1 189 ? 11.880 5.716 -16.659 1.00 83.81 189 ASP A O 1
ATOM 1530 N N . ALA A 1 190 ? 12.293 7.927 -16.592 1.00 82.94 190 ALA A N 1
ATOM 1531 C CA . ALA A 1 190 ? 11.351 8.234 -15.514 1.00 82.94 190 ALA A CA 1
ATOM 1532 C C . ALA A 1 190 ? 9.927 7.725 -15.814 1.00 82.94 190 ALA A C 1
ATOM 1534 O O . ALA A 1 190 ? 9.153 7.404 -14.909 1.00 82.94 190 ALA A O 1
ATOM 1535 N N . ARG A 1 191 ? 9.575 7.619 -17.099 1.00 82.50 191 ARG A N 1
ATOM 1536 C CA . ARG A 1 191 ? 8.313 7.046 -17.551 1.00 82.50 191 ARG A CA 1
ATOM 1537 C C . ARG A 1 191 ? 8.223 5.545 -17.284 1.00 82.50 191 ARG A C 1
ATOM 1539 O O . ARG A 1 191 ? 7.180 5.095 -16.814 1.00 82.50 191 ARG A O 1
ATOM 1546 N N . ASP A 1 192 ? 9.273 4.792 -17.598 1.00 83.31 192 ASP A N 1
ATOM 1547 C CA . ASP A 1 192 ? 9.311 3.336 -17.429 1.00 83.31 192 ASP A CA 1
ATOM 1548 C C . ASP A 1 192 ? 9.271 2.979 -15.939 1.00 83.31 192 ASP A C 1
ATOM 1550 O O . ASP A 1 192 ? 8.493 2.116 -15.527 1.00 83.31 192 ASP A O 1
ATOM 1554 N N . GLU A 1 193 ? 10.008 3.737 -15.120 1.00 85.88 193 GLU A N 1
ATOM 1555 C CA . GLU A 1 193 ? 9.913 3.677 -13.660 1.00 85.88 193 GLU A CA 1
ATOM 1556 C C . GLU A 1 193 ? 8.477 3.918 -13.181 1.00 85.88 193 GLU A C 1
ATOM 1558 O O . GLU A 1 193 ? 7.907 3.088 -12.470 1.00 85.88 193 GLU A O 1
ATOM 1563 N N . GLY A 1 194 ? 7.853 5.016 -13.615 1.00 82.38 194 GLY A N 1
ATOM 1564 C CA . GLY A 1 194 ? 6.486 5.342 -13.222 1.00 82.38 194 GLY A CA 1
ATOM 1565 C C . GLY A 1 194 ? 5.478 4.249 -13.594 1.00 82.38 194 GLY A C 1
ATOM 1566 O O . GLY A 1 194 ? 4.589 3.945 -12.799 1.00 82.38 194 GLY A O 1
ATOM 1567 N N . VAL A 1 195 ? 5.607 3.638 -14.777 1.00 81.25 195 VAL A N 1
ATOM 1568 C CA . VAL A 1 195 ? 4.736 2.534 -15.218 1.00 81.25 195 VAL A CA 1
ATOM 1569 C C . VAL A 1 195 ? 4.904 1.308 -14.321 1.00 81.25 195 VAL A C 1
ATOM 1571 O O . VAL A 1 195 ? 3.905 0.752 -13.860 1.00 81.25 195 VAL A O 1
ATOM 1574 N N . LEU A 1 196 ? 6.141 0.908 -14.025 1.00 83.56 196 LEU A N 1
ATOM 1575 C CA . LEU A 1 196 ? 6.398 -0.268 -13.200 1.00 83.56 196 LEU A CA 1
ATOM 1576 C C . LEU A 1 196 ? 5.916 -0.073 -11.755 1.00 83.56 196 LEU A C 1
ATOM 1578 O O . LEU A 1 196 ? 5.255 -0.952 -11.204 1.00 83.56 196 LEU A O 1
ATOM 1582 N N . ARG A 1 197 ? 6.176 1.092 -11.149 1.00 85.69 197 ARG A N 1
ATOM 1583 C CA . ARG A 1 197 ? 5.696 1.419 -9.794 1.00 85.69 197 ARG A CA 1
ATOM 1584 C C . ARG A 1 197 ? 4.168 1.369 -9.691 1.00 85.69 197 ARG A C 1
ATOM 1586 O O . ARG A 1 197 ? 3.620 0.862 -8.706 1.00 85.69 197 ARG A O 1
ATOM 1593 N N . ARG A 1 198 ? 3.465 1.846 -10.728 1.00 80.44 198 ARG A N 1
ATOM 1594 C CA . ARG A 1 198 ? 2.001 1.728 -10.825 1.00 80.44 198 ARG A CA 1
ATOM 1595 C C . ARG A 1 198 ? 1.549 0.274 -10.948 1.00 80.44 198 ARG A C 1
ATOM 1597 O O . ARG A 1 198 ? 0.621 -0.104 -10.243 1.00 80.44 198 ARG A O 1
ATOM 1604 N N . ALA A 1 199 ? 2.215 -0.540 -11.768 1.00 79.81 199 ALA A N 1
ATOM 1605 C CA . ALA A 1 199 ? 1.899 -1.965 -11.913 1.00 79.81 199 ALA A CA 1
ATOM 1606 C C . ALA A 1 199 ? 2.121 -2.755 -10.607 1.00 79.81 199 ALA A C 1
ATOM 1608 O O . ALA A 1 199 ? 1.289 -3.573 -10.225 1.00 79.81 199 ALA A O 1
ATOM 1609 N N . LEU A 1 200 ? 3.193 -2.465 -9.865 1.00 84.31 200 LEU A N 1
ATOM 1610 C CA . LEU A 1 200 ? 3.432 -3.062 -8.545 1.00 84.31 200 LEU A CA 1
ATOM 1611 C C . LEU A 1 200 ? 2.341 -2.678 -7.538 1.00 84.31 200 LEU A C 1
ATOM 1613 O O . LEU A 1 200 ? 1.841 -3.527 -6.800 1.00 84.31 200 LEU A O 1
ATOM 1617 N N . THR A 1 201 ? 1.943 -1.402 -7.530 1.00 82.94 201 THR A N 1
ATOM 1618 C CA . THR A 1 201 ? 0.848 -0.921 -6.676 1.00 82.94 201 THR A CA 1
ATOM 1619 C C . THR A 1 201 ? -0.484 -1.568 -7.066 1.00 82.94 201 THR A C 1
ATOM 1621 O O . THR A 1 201 ? -1.255 -1.943 -6.185 1.00 82.94 201 THR A O 1
ATOM 1624 N N . GLU A 1 202 ? -0.741 -1.753 -8.365 1.00 80.06 202 GLU A N 1
ATOM 1625 C CA . GLU A 1 202 ? -1.930 -2.438 -8.885 1.00 80.06 202 GLU A CA 1
ATOM 1626 C C . GLU A 1 202 ? -2.064 -3.848 -8.355 1.00 80.06 202 GLU A C 1
ATOM 1628 O O . GLU A 1 202 ? -3.097 -4.199 -7.777 1.00 80.06 202 GLU A O 1
ATOM 1633 N N . ALA A 1 203 ? -1.005 -4.629 -8.526 1.00 82.06 203 ALA A N 1
ATOM 1634 C CA . ALA A 1 203 ? -0.998 -6.014 -8.122 1.00 82.06 203 ALA A CA 1
ATOM 1635 C C . ALA A 1 203 ? -1.145 -6.126 -6.599 1.00 82.06 203 ALA A C 1
ATOM 1637 O O . ALA A 1 203 ? -1.929 -6.936 -6.109 1.00 82.06 203 ALA A O 1
ATOM 1638 N N . TYR A 1 204 ? -0.476 -5.245 -5.849 1.00 85.25 204 TYR A N 1
ATOM 1639 C CA . TYR A 1 204 ? -0.603 -5.176 -4.396 1.00 85.25 204 TYR A CA 1
ATOM 1640 C C . TYR A 1 204 ? -2.048 -4.912 -3.947 1.00 85.25 204 TYR A C 1
ATOM 1642 O O . TYR A 1 204 ? -2.600 -5.669 -3.150 1.00 85.25 204 TYR A O 1
ATOM 1650 N N . VAL A 1 205 ? -2.690 -3.858 -4.464 1.00 80.81 205 VAL A N 1
ATOM 1651 C CA . VAL A 1 205 ? -4.069 -3.507 -4.078 1.00 80.81 205 VAL A CA 1
ATOM 1652 C C . VAL A 1 205 ? -5.051 -4.596 -4.506 1.00 80.81 205 VAL A C 1
ATOM 1654 O O . VAL A 1 205 ? -5.919 -4.983 -3.723 1.00 80.81 205 VAL A O 1
ATOM 1657 N N . THR A 1 206 ? -4.886 -5.123 -5.721 1.00 79.62 206 THR A N 1
ATOM 1658 C CA . THR A 1 206 ? -5.756 -6.169 -6.268 1.00 79.62 206 THR A CA 1
ATOM 1659 C C . THR A 1 206 ? -5.693 -7.441 -5.435 1.00 79.62 206 THR A C 1
ATOM 1661 O O . THR A 1 206 ? -6.739 -8.028 -5.163 1.00 79.62 206 THR A O 1
ATOM 1664 N N . GLY A 1 207 ? -4.501 -7.840 -4.979 1.00 83.50 207 GLY A N 1
ATOM 1665 C CA . GLY A 1 207 ? -4.335 -9.006 -4.115 1.00 83.50 207 GLY A CA 1
ATOM 1666 C C . GLY A 1 207 ? -5.159 -8.883 -2.834 1.00 83.50 207 GLY A C 1
ATOM 1667 O O . GLY A 1 207 ? -5.955 -9.763 -2.529 1.00 83.50 207 GLY A O 1
ATOM 1668 N N . TYR A 1 208 ? -5.059 -7.747 -2.137 1.00 84.69 208 TYR A N 1
ATOM 1669 C CA . TYR A 1 208 ? -5.793 -7.530 -0.884 1.00 84.69 208 TYR A CA 1
ATOM 1670 C C . TYR A 1 208 ? -7.304 -7.409 -1.076 1.00 84.69 208 TYR A C 1
ATOM 1672 O O . TYR A 1 208 ? -8.070 -7.940 -0.272 1.00 84.69 208 TYR A O 1
ATOM 1680 N N . MET A 1 209 ? -7.747 -6.724 -2.130 1.00 84.12 209 MET A N 1
ATOM 1681 C CA . MET A 1 209 ? -9.175 -6.630 -2.433 1.00 84.12 209 MET A CA 1
ATOM 1682 C C . MET A 1 209 ? -9.766 -7.995 -2.789 1.00 84.12 209 MET A C 1
ATOM 1684 O O . MET A 1 209 ? -10.874 -8.306 -2.355 1.00 84.12 209 MET A O 1
ATOM 1688 N N . ARG A 1 210 ? -9.026 -8.820 -3.541 1.00 83.00 210 ARG A N 1
ATOM 1689 C CA . ARG A 1 210 ? -9.460 -10.164 -3.934 1.00 83.00 210 ARG A CA 1
ATOM 1690 C C . ARG A 1 210 ? -9.495 -11.124 -2.750 1.00 83.00 210 ARG A C 1
ATOM 1692 O O . ARG A 1 210 ? -10.489 -11.825 -2.590 1.00 83.00 210 ARG A O 1
ATOM 1699 N N . ASP A 1 211 ? -8.442 -11.147 -1.937 1.00 86.81 211 ASP A N 1
ATOM 1700 C CA . ASP A 1 211 ? -8.308 -12.087 -0.815 1.00 86.81 211 ASP A CA 1
ATOM 1701 C C . ASP A 1 211 ? -9.383 -11.871 0.252 1.00 86.81 211 ASP A C 1
ATOM 1703 O O . ASP A 1 211 ? -9.843 -12.828 0.873 1.00 86.81 211 ASP A O 1
ATOM 1707 N N . TYR A 1 212 ? -9.820 -10.623 0.428 1.00 86.12 212 TYR A N 1
ATOM 1708 C CA . TYR A 1 212 ? -10.762 -10.247 1.479 1.00 86.12 212 TYR A CA 1
ATOM 1709 C C . TYR A 1 212 ? -12.144 -9.818 0.975 1.00 86.12 212 TYR A C 1
ATOM 1711 O O . TYR A 1 212 ? -12.943 -9.346 1.782 1.00 86.12 212 TYR A O 1
ATOM 1719 N N . ASP A 1 213 ? -12.430 -9.975 -0.325 1.00 84.50 213 ASP A N 1
ATOM 1720 C CA . ASP A 1 213 ? -13.649 -9.469 -0.985 1.00 84.50 213 ASP A CA 1
ATOM 1721 C C . ASP A 1 213 ? -13.992 -8.037 -0.529 1.00 84.50 213 ASP A C 1
ATOM 1723 O O . ASP A 1 213 ? -15.091 -7.743 -0.050 1.00 84.50 213 ASP A O 1
ATOM 1727 N N . ALA A 1 214 ? -12.991 -7.159 -0.595 1.00 83.19 214 ALA A N 1
ATOM 1728 C CA . ALA A 1 214 ? -13.047 -5.822 -0.024 1.00 83.19 214 ALA A CA 1
ATOM 1729 C C . ALA A 1 214 ? -13.287 -4.747 -1.086 1.00 83.19 214 ALA A C 1
ATOM 1731 O O . ALA A 1 214 ? -12.760 -4.833 -2.198 1.00 83.19 214 ALA A O 1
ATOM 1732 N N . ASP A 1 215 ? -13.985 -3.676 -0.705 1.00 80.25 215 ASP A N 1
ATOM 1733 C CA . ASP A 1 215 ? -13.909 -2.418 -1.454 1.00 80.25 215 ASP A CA 1
ATOM 1734 C C . ASP A 1 215 ? -12.657 -1.642 -1.015 1.00 80.25 215 ASP A C 1
ATOM 1736 O O . ASP A 1 215 ? -12.127 -1.865 0.072 1.00 80.25 215 ASP A O 1
ATOM 1740 N N . CYS A 1 216 ? -12.167 -0.718 -1.839 1.00 77.75 216 CYS A N 1
ATOM 1741 C CA . CYS A 1 216 ? -10.961 0.056 -1.542 1.00 77.75 216 CYS A CA 1
ATOM 1742 C C . CYS A 1 216 ? -11.263 1.550 -1.463 1.00 77.75 216 CYS A C 1
ATOM 1744 O O . CYS A 1 216 ? -12.017 2.088 -2.273 1.00 77.75 216 CYS A O 1
ATOM 1746 N N . ILE A 1 217 ? -10.642 2.215 -0.491 1.00 72.25 217 ILE A N 1
ATOM 1747 C CA . ILE A 1 217 ? -10.644 3.671 -0.352 1.00 72.25 217 ILE A CA 1
ATOM 1748 C C . ILE A 1 217 ? -9.202 4.158 -0.358 1.00 72.25 217 ILE A C 1
ATOM 1750 O O . ILE A 1 217 ? -8.353 3.613 0.348 1.00 72.25 217 ILE A O 1
ATOM 1754 N N . TRP A 1 218 ? -8.947 5.239 -1.093 1.00 69.31 218 TRP A N 1
ATOM 1755 C CA . TRP A 1 218 ? -7.703 6.000 -1.012 1.00 69.31 218 TRP A CA 1
ATOM 1756 C C . TRP A 1 218 ? -7.985 7.495 -0.799 1.00 69.31 218 TRP A C 1
ATOM 1758 O O . TRP A 1 218 ? -9.077 7.994 -1.086 1.00 69.31 218 TRP A O 1
ATOM 1768 N N . GLY A 1 219 ? -6.986 8.215 -0.282 1.00 56.72 219 GLY A N 1
ATOM 1769 C CA . GLY A 1 219 ? -7.105 9.619 0.135 1.00 56.72 219 GLY A CA 1
ATOM 1770 C C . GLY A 1 219 ? -6.483 10.636 -0.820 1.00 56.72 219 GLY A C 1
ATOM 1771 O O . GLY A 1 219 ? -5.831 11.561 -0.360 1.00 56.72 219 GLY A O 1
ATOM 1772 N N . TYR A 1 220 ? -6.657 10.492 -2.132 1.00 57.66 220 TYR A N 1
ATOM 1773 C CA . TYR A 1 220 ? -6.158 11.465 -3.110 1.00 57.66 220 TYR A CA 1
ATOM 1774 C C . TYR A 1 220 ? -7.303 12.171 -3.815 1.00 57.66 220 TYR A C 1
ATOM 1776 O O . TYR A 1 220 ? -8.150 11.536 -4.442 1.00 57.66 220 TYR A O 1
ATOM 1784 N N . VAL A 1 221 ? -7.272 13.499 -3.760 1.00 50.47 221 VAL A N 1
ATOM 1785 C CA . VAL A 1 221 ? -8.172 14.378 -4.509 1.00 50.47 221 VAL A CA 1
ATOM 1786 C C . VAL A 1 221 ? -7.605 14.587 -5.918 1.00 50.47 221 VAL A C 1
ATOM 1788 O O . VAL A 1 221 ? -6.403 14.794 -6.085 1.00 50.47 221 VAL A O 1
ATOM 1791 N N . GLY A 1 222 ? -8.457 14.502 -6.944 1.00 44.47 222 GLY A N 1
ATOM 1792 C CA . GLY A 1 222 ? -8.068 14.705 -8.349 1.00 44.47 222 GLY A CA 1
ATOM 1793 C C . GLY A 1 222 ? -7.388 13.508 -9.022 1.00 44.47 222 GLY A C 1
ATOM 1794 O O . GLY A 1 222 ? -7.057 13.581 -10.201 1.00 44.47 222 GLY A O 1
ATOM 1795 N N . LEU A 1 223 ? -7.207 12.393 -8.307 1.00 49.66 223 LEU A N 1
ATOM 1796 C CA . LEU A 1 223 ? -6.909 11.094 -8.911 1.00 49.66 223 LEU A CA 1
ATOM 1797 C C . LEU A 1 223 ? -8.227 10.332 -9.075 1.00 49.66 223 LEU A C 1
ATOM 1799 O O . LEU A 1 223 ? -8.525 9.420 -8.310 1.00 49.66 223 LEU A O 1
ATOM 1803 N N . GLU A 1 224 ? -9.052 10.753 -10.037 1.00 42.09 224 GLU A N 1
ATOM 1804 C CA . GLU A 1 224 ? -10.258 9.999 -10.428 1.00 42.09 224 GLU A CA 1
ATOM 180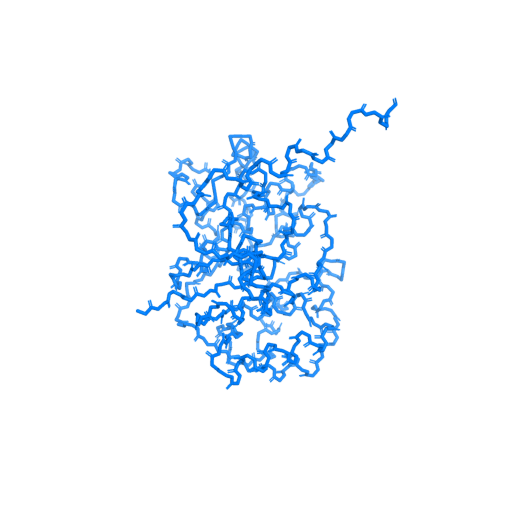5 C C . GLU A 1 224 ? -9.871 8.685 -11.109 1.00 42.09 224 GLU A C 1
ATOM 1807 O O . GLU A 1 224 ? -10.531 7.664 -10.994 1.00 42.09 224 GLU A O 1
ATOM 1812 N N . HIS A 1 225 ? -8.729 8.679 -11.767 1.00 44.72 225 HIS A N 1
ATOM 1813 C CA . HIS A 1 225 ? -8.073 7.494 -12.271 1.00 44.72 225 HIS A CA 1
ATOM 1814 C C . HIS A 1 225 ? -6.593 7.710 -11.981 1.00 44.72 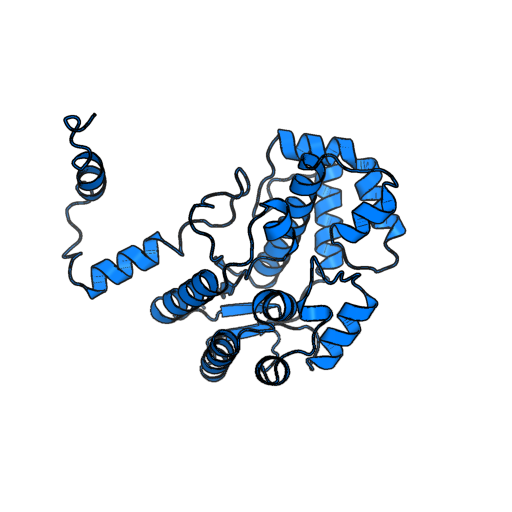225 HIS A C 1
ATOM 1816 O O . HIS A 1 225 ? -6.134 8.858 -11.983 1.00 44.72 225 HIS A O 1
ATOM 1822 N N . VAL A 1 226 ? -5.803 6.654 -11.778 1.00 44.81 226 VAL A N 1
ATOM 1823 C CA . VAL A 1 226 ? -4.341 6.798 -11.906 1.00 44.81 226 VAL A CA 1
ATOM 1824 C C . VAL A 1 226 ? -4.039 6.921 -13.409 1.00 44.81 226 VAL A C 1
ATOM 1826 O O . VAL A 1 226 ? -3.525 6.008 -14.031 1.00 44.81 226 VAL A O 1
ATOM 1829 N N . GLU A 1 227 ? -4.569 7.980 -14.025 1.00 41.09 227 GLU A N 1
ATOM 1830 C CA . GLU A 1 227 ? -4.673 8.335 -15.447 1.00 41.09 227 GLU A CA 1
ATOM 1831 C C . GLU A 1 227 ? -4.971 7.232 -16.481 1.00 41.09 227 GLU A C 1
ATOM 1833 O O . GLU A 1 227 ? -4.957 7.537 -17.668 1.00 41.09 227 GLU A O 1
ATOM 1838 N N . ARG A 1 228 ? -5.285 5.996 -16.065 1.00 43.84 228 ARG A N 1
ATOM 1839 C CA . ARG A 1 228 ? -5.934 4.868 -16.780 1.00 43.84 228 ARG A CA 1
ATOM 1840 C C . ARG A 1 228 ? -5.684 3.605 -15.971 1.00 43.84 228 ARG A C 1
ATOM 1842 O O . ARG A 1 228 ? -5.053 2.645 -16.388 1.00 43.84 228 ARG A O 1
ATOM 1849 N N . PHE A 1 229 ? -6.133 3.686 -14.744 1.00 41.88 229 PHE A N 1
ATOM 1850 C CA . PHE A 1 229 ? -6.010 2.611 -13.812 1.00 41.88 229 PHE A CA 1
ATOM 1851 C C . PHE A 1 229 ? -7.192 2.828 -12.855 1.00 41.88 229 PHE A C 1
ATOM 1853 O O . PHE A 1 229 ? -7.103 3.699 -11.981 1.00 41.88 229 PHE A O 1
ATOM 1860 N N . PRO A 1 230 ? -8.348 2.178 -13.102 1.00 38.09 230 PRO A N 1
ATOM 1861 C CA . PRO A 1 230 ? -9.564 2.392 -12.335 1.00 38.09 230 PRO A CA 1
ATOM 1862 C C . PRO A 1 230 ? -9.458 1.689 -10.986 1.00 38.09 230 PRO A C 1
ATOM 1864 O O . PRO A 1 230 ? -10.120 0.697 -10.727 1.00 38.09 230 PRO A O 1
ATOM 1867 N N . LEU A 1 231 ? -8.681 2.250 -10.066 1.00 39.84 231 LEU A N 1
ATOM 1868 C CA . LEU A 1 231 ? -9.098 2.084 -8.685 1.00 39.84 231 LEU A CA 1
ATOM 1869 C C . LEU A 1 231 ? -10.500 2.740 -8.580 1.00 39.84 231 LEU A C 1
ATOM 1871 O O . LEU A 1 231 ? -10.814 3.668 -9.331 1.00 39.84 231 LEU A O 1
ATOM 1875 N N . LEU A 1 232 ? -11.381 2.233 -7.721 1.00 39.59 232 LEU A N 1
ATOM 1876 C CA . LEU A 1 232 ? -12.733 2.768 -7.506 1.00 39.59 232 LEU A CA 1
ATOM 1877 C C . LEU A 1 232 ? -12.731 4.216 -6.986 1.00 39.59 232 LEU A C 1
ATOM 1879 O O . LEU A 1 232 ? -12.664 4.478 -5.788 1.00 39.59 232 LEU A O 1
ATOM 1883 N N . SER A 1 233 ? -12.844 5.173 -7.898 1.00 40.47 233 SER A N 1
ATOM 1884 C CA . SER A 1 233 ? -13.035 6.589 -7.611 1.00 40.47 233 SER A CA 1
ATOM 1885 C C . SER A 1 233 ? -14.523 6.894 -7.556 1.00 40.47 233 SER A C 1
ATOM 1887 O O . SER A 1 233 ? -15.143 7.259 -8.548 1.00 40.47 233 SER A O 1
ATOM 1889 N N . SER A 1 234 ? -15.145 6.752 -6.389 1.00 41.12 234 SER A N 1
ATOM 1890 C CA . SER A 1 234 ? -16.470 7.369 -6.193 1.00 41.12 234 SER A CA 1
ATOM 1891 C C . SER A 1 234 ? -16.935 7.472 -4.746 1.00 41.12 234 SER A C 1
ATOM 1893 O O . SER A 1 234 ? -17.782 8.316 -4.456 1.00 41.12 234 SER A O 1
ATOM 1895 N N . LEU A 1 235 ? -16.376 6.693 -3.817 1.00 44.31 235 LEU A N 1
ATOM 1896 C CA . LEU A 1 235 ? -16.856 6.692 -2.433 1.00 44.31 235 LEU A CA 1
ATOM 1897 C C . LEU A 1 235 ? -16.319 7.853 -1.580 1.00 44.31 235 LEU A C 1
ATOM 1899 O O . LEU A 1 235 ? -17.008 8.280 -0.660 1.00 44.31 235 LEU A O 1
ATOM 1903 N N . SER A 1 236 ? -15.152 8.429 -1.886 1.00 50.28 236 SER A N 1
ATOM 1904 C CA . SER A 1 236 ? -14.509 9.399 -0.979 1.00 50.28 236 SER A CA 1
ATOM 1905 C C . SER A 1 236 ? -15.054 10.828 -1.086 1.00 50.28 236 SER A C 1
ATOM 1907 O O . SER A 1 236 ? -15.222 11.489 -0.068 1.00 50.28 236 SER A O 1
ATOM 1909 N N . LEU A 1 237 ? -15.338 11.331 -2.294 1.00 45.84 237 LEU A N 1
ATOM 1910 C CA . LEU A 1 237 ? -15.746 12.734 -2.476 1.00 45.84 237 LEU A CA 1
ATOM 1911 C C . LEU A 1 237 ? -17.267 12.887 -2.566 1.00 45.84 237 LEU A C 1
ATOM 1913 O O . LEU A 1 237 ? -17.840 13.751 -1.909 1.00 45.84 237 LEU A O 1
ATOM 1917 N N . ARG A 1 238 ? -17.931 12.023 -3.343 1.00 47.47 238 ARG A N 1
ATOM 1918 C CA . ARG A 1 238 ? -19.373 12.120 -3.602 1.00 47.47 238 ARG A CA 1
ATOM 1919 C C . ARG A 1 238 ? -20.196 11.745 -2.371 1.00 47.47 238 ARG A C 1
ATOM 1921 O O . ARG A 1 238 ? -21.078 12.504 -1.998 1.00 47.47 238 ARG A O 1
ATOM 1928 N N . LEU A 1 239 ? -19.832 10.665 -1.674 1.00 49.00 239 LEU A N 1
ATOM 1929 C CA . LEU A 1 239 ? -20.499 10.262 -0.430 1.00 49.00 239 LEU A CA 1
ATOM 1930 C C . LEU A 1 239 ? -20.235 11.256 0.712 1.00 49.00 239 LEU A C 1
ATOM 1932 O O . LEU A 1 239 ? -21.143 11.574 1.474 1.00 49.00 239 LEU A O 1
ATOM 1936 N N . ALA A 1 240 ? -19.012 11.787 0.824 1.00 51.88 240 ALA A N 1
ATOM 1937 C CA . ALA A 1 240 ? -18.693 12.808 1.823 1.00 51.88 240 ALA A CA 1
ATOM 1938 C C . ALA A 1 240 ? -19.449 14.124 1.561 1.00 51.88 240 ALA A C 1
ATOM 1940 O O . ALA A 1 240 ? -19.960 14.727 2.505 1.00 51.88 240 ALA A O 1
ATOM 1941 N N . LEU A 1 241 ? -19.582 14.538 0.292 1.00 54.94 241 LEU A N 1
ATOM 1942 C CA . LEU A 1 241 ? -20.403 15.683 -0.116 1.00 54.94 241 LEU A CA 1
ATOM 1943 C C . LEU A 1 241 ? -21.891 15.430 0.136 1.00 54.94 241 LEU A C 1
ATOM 1945 O O . LEU A 1 241 ? -22.542 16.266 0.752 1.00 54.94 241 LEU A O 1
ATOM 1949 N N . GLU A 1 242 ? -22.431 14.282 -0.269 1.00 54.03 242 GLU A N 1
ATOM 1950 C CA . GLU A 1 242 ? -23.843 13.937 -0.065 1.00 54.03 242 GLU A CA 1
ATOM 1951 C C . GLU A 1 242 ? -24.197 13.859 1.422 1.00 54.03 242 GLU A C 1
ATOM 1953 O O . GLU A 1 242 ? -25.208 14.420 1.842 1.00 54.03 242 GLU A O 1
ATOM 1958 N N . VAL A 1 243 ? -23.335 13.274 2.258 1.00 56.66 243 VAL A N 1
ATOM 1959 C CA . VAL A 1 243 ? -23.546 13.235 3.712 1.00 56.66 243 VAL A CA 1
ATOM 1960 C C . VAL A 1 243 ? -23.383 14.614 4.352 1.00 56.66 243 VAL A C 1
ATOM 1962 O O . VAL A 1 243 ? -24.161 14.959 5.245 1.00 56.66 243 VAL A O 1
ATOM 1965 N N . ALA A 1 244 ? -22.424 15.434 3.917 1.00 54.34 244 ALA A N 1
ATOM 1966 C CA . ALA A 1 244 ? -22.294 16.809 4.400 1.00 54.34 244 ALA A CA 1
ATOM 1967 C C . ALA A 1 244 ? -23.521 17.663 4.028 1.00 54.34 244 ALA A C 1
ATOM 1969 O O . ALA A 1 244 ? -24.012 18.436 4.856 1.00 54.34 244 ALA A O 1
ATOM 1970 N N . LEU A 1 245 ? -24.052 17.488 2.815 1.00 53.28 245 LEU A N 1
ATOM 1971 C CA . LEU A 1 245 ? -25.256 18.160 2.324 1.00 53.28 245 LEU A CA 1
ATOM 1972 C C . LEU A 1 245 ? -26.522 17.664 3.043 1.00 53.28 245 LEU A C 1
ATOM 1974 O O . LEU A 1 245 ? -27.372 18.478 3.411 1.00 53.28 245 LEU A O 1
ATOM 1978 N N . LEU A 1 246 ? -26.626 16.363 3.327 1.00 51.59 246 LEU A N 1
ATOM 1979 C CA . LEU A 1 246 ? -27.711 15.774 4.120 1.00 51.59 246 LEU A CA 1
ATOM 1980 C C . LEU A 1 246 ? -27.680 16.257 5.577 1.00 51.59 246 LEU A C 1
ATOM 1982 O O . LEU A 1 246 ? -28.708 16.676 6.105 1.00 51.59 246 LEU A O 1
ATOM 1986 N N . ARG A 1 247 ? -26.505 16.284 6.224 1.00 53.09 247 ARG A N 1
ATOM 1987 C CA . ARG A 1 247 ? -26.353 16.752 7.618 1.00 53.09 247 ARG A CA 1
ATOM 1988 C C . ARG A 1 247 ? -26.623 18.248 7.789 1.00 53.09 247 ARG A C 1
ATOM 1990 O O . ARG A 1 247 ? -27.067 18.655 8.858 1.00 53.09 247 ARG A O 1
ATOM 1997 N N . LYS A 1 248 ? -26.398 19.066 6.754 1.00 54.19 248 LYS A N 1
ATOM 1998 C CA . LYS A 1 248 ? -26.779 20.490 6.747 1.00 54.19 248 LYS A CA 1
ATOM 1999 C C . LYS A 1 248 ? -28.242 20.736 6.351 1.00 54.19 248 LYS A C 1
ATOM 2001 O O . LYS A 1 248 ? -28.686 21.880 6.402 1.00 54.19 248 LYS A O 1
ATOM 2006 N N . GLY A 1 249 ? -28.997 19.696 5.983 1.00 44.81 249 GLY A N 1
ATOM 2007 C CA . GLY A 1 249 ? -30.397 19.802 5.559 1.00 44.81 249 GLY A CA 1
ATOM 2008 C C . GLY A 1 249 ? -30.589 20.401 4.160 1.00 44.81 249 GLY A C 1
ATOM 2009 O O . GLY A 1 249 ? -31.661 20.926 3.870 1.00 44.81 249 GLY A O 1
ATOM 2010 N N . TRP A 1 250 ? -29.557 20.366 3.312 1.00 50.94 250 TRP A N 1
ATOM 2011 C CA . TRP A 1 250 ? -29.546 20.999 1.983 1.00 50.94 250 TRP A CA 1
ATOM 2012 C C . TRP A 1 250 ? -30.040 20.069 0.869 1.00 50.94 250 TRP A C 1
ATOM 2014 O O . TRP A 1 250 ? -30.408 20.536 -0.203 1.00 50.94 250 TRP A O 1
ATOM 2024 N N . LEU A 1 251 ? -30.118 18.765 1.137 1.00 45.16 251 LEU A N 1
ATOM 2025 C CA . LEU A 1 251 ? -30.860 17.805 0.324 1.00 45.16 251 LEU A CA 1
ATOM 2026 C C . LEU A 1 251 ? -32.194 17.520 1.021 1.00 45.16 251 LEU A C 1
ATOM 2028 O O . LEU A 1 251 ? -32.272 16.684 1.920 1.00 45.16 251 LEU A O 1
ATOM 2032 N N . ARG A 1 252 ? -33.245 18.250 0.632 1.00 42.38 252 ARG A N 1
ATOM 2033 C CA . ARG A 1 252 ? -34.633 17.862 0.913 1.00 42.38 252 ARG A CA 1
ATOM 2034 C C . ARG A 1 252 ? -35.225 17.214 -0.332 1.00 42.38 252 ARG A C 1
ATOM 2036 O O . ARG A 1 252 ? -35.305 17.855 -1.370 1.00 42.38 252 ARG A O 1
ATOM 2043 N N . ASP A 1 253 ? -35.646 15.972 -0.140 1.00 41.38 253 ASP A N 1
ATOM 2044 C CA . ASP A 1 253 ? -36.530 15.144 -0.959 1.00 41.38 253 ASP A CA 1
ATOM 2045 C C . ASP A 1 253 ? -36.253 14.985 -2.466 1.00 41.38 253 ASP A C 1
ATOM 2047 O O . ASP A 1 253 ? -36.297 15.898 -3.293 1.00 41.38 253 ASP A O 1
ATOM 2051 N N . SER A 1 254 ? -36.058 13.719 -2.813 1.00 44.41 254 SER A N 1
ATOM 2052 C CA . SER A 1 254 ? -35.821 13.127 -4.122 1.00 44.41 254 SER A CA 1
ATOM 2053 C C . SER A 1 254 ? -37.018 13.258 -5.074 1.00 44.41 254 SER A C 1
ATOM 2055 O O . SER A 1 254 ? -37.800 12.322 -5.238 1.00 44.41 254 SER A O 1
ATOM 2057 N N . SER A 1 255 ? -37.161 14.404 -5.746 1.00 40.91 255 SER A N 1
ATOM 2058 C CA . SER A 1 255 ? -38.071 14.511 -6.907 1.00 40.91 255 SER A CA 1
ATOM 2059 C C . SER A 1 255 ? -37.595 15.409 -8.056 1.00 40.91 255 SER A C 1
ATOM 2061 O O . S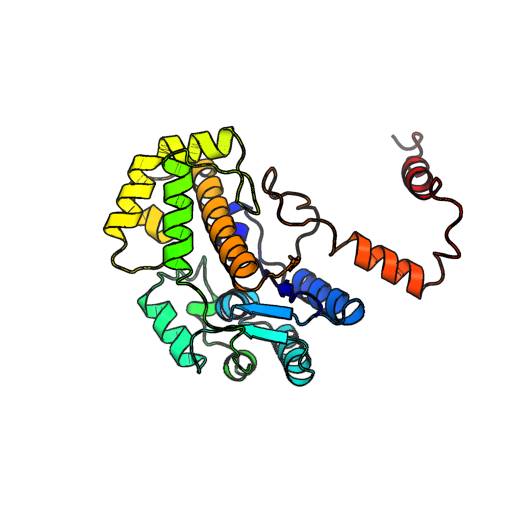ER A 1 255 ? -38.339 15.630 -9.011 1.00 40.91 255 SER A O 1
ATOM 2063 N N . ARG A 1 256 ? -36.353 15.913 -8.031 1.00 42.09 256 ARG A N 1
ATOM 2064 C CA . ARG A 1 256 ? -35.797 16.721 -9.133 1.00 42.09 256 ARG A CA 1
ATOM 2065 C C . ARG A 1 256 ? -34.328 16.391 -9.398 1.00 42.09 256 ARG A C 1
ATOM 2067 O O . ARG A 1 256 ? -33.433 17.139 -9.020 1.00 42.09 256 ARG A O 1
ATOM 2074 N N . GLU A 1 257 ? -34.094 15.293 -10.109 1.00 41.06 257 GLU A N 1
ATOM 2075 C CA . GLU A 1 257 ? -32.767 14.843 -10.569 1.00 41.06 257 GLU A CA 1
ATOM 2076 C C . GLU A 1 257 ? -32.093 15.754 -11.622 1.00 41.06 257 GLU A C 1
ATOM 2078 O O . GLU A 1 257 ? -31.016 15.433 -12.106 1.00 41.06 257 GLU A O 1
ATOM 2083 N N . SER A 1 258 ? -32.648 16.919 -11.977 1.00 40.59 258 SER A N 1
ATOM 2084 C CA . SER A 1 258 ? -32.110 17.740 -13.083 1.00 40.59 258 SER A CA 1
ATOM 2085 C C . SER A 1 258 ? -31.409 19.045 -12.680 1.00 40.59 258 SER A C 1
ATOM 2087 O O . SER A 1 258 ? -31.002 19.792 -13.561 1.00 40.59 258 SER A O 1
ATOM 2089 N N . SER A 1 259 ? -31.242 19.358 -11.389 1.00 44.22 259 SER A N 1
ATOM 2090 C CA . SER A 1 259 ? -30.799 20.709 -10.979 1.00 44.22 259 SER A CA 1
ATOM 2091 C C . SER A 1 259 ? -29.341 20.839 -10.524 1.00 44.22 259 SER A C 1
ATOM 2093 O O . SER A 1 259 ? -28.842 21.959 -10.472 1.00 44.22 259 SER A O 1
ATOM 2095 N N . VAL A 1 260 ? -28.635 19.760 -10.173 1.00 43.06 260 VAL A N 1
ATOM 2096 C CA . VAL A 1 260 ? -27.300 19.901 -9.545 1.00 43.06 260 VAL A CA 1
ATOM 2097 C C . VAL A 1 260 ? -26.193 20.160 -10.578 1.00 43.06 260 VAL A C 1
ATOM 2099 O O . VAL A 1 260 ? -25.242 20.875 -10.284 1.00 43.06 260 VAL A O 1
ATOM 2102 N N . VAL A 1 261 ? -26.357 19.691 -11.821 1.00 42.47 261 VAL A N 1
ATOM 2103 C CA . VAL A 1 261 ? -25.439 20.024 -12.931 1.00 42.47 261 VAL A CA 1
ATOM 2104 C C . VAL A 1 261 ? -25.607 21.484 -13.388 1.00 42.47 261 VAL A C 1
ATOM 2106 O O . VAL A 1 261 ? -24.654 22.088 -13.869 1.00 42.47 261 VAL A O 1
ATOM 2109 N N . ALA A 1 262 ? -26.781 22.090 -13.178 1.00 40.50 262 ALA A N 1
ATOM 2110 C CA . ALA A 1 262 ? -27.052 23.471 -13.588 1.00 40.50 262 ALA A CA 1
ATOM 2111 C C . ALA A 1 262 ? -26.336 24.514 -12.708 1.00 40.50 262 ALA A C 1
ATOM 2113 O O . ALA A 1 262 ? -25.867 25.526 -13.216 1.00 40.50 262 ALA A O 1
ATOM 2114 N N . VAL A 1 263 ? -26.168 24.245 -11.408 1.00 42.31 263 VAL A N 1
ATOM 2115 C CA . VAL A 1 263 ? -25.567 25.216 -10.472 1.00 42.31 263 VAL A CA 1
ATOM 2116 C C . VAL A 1 263 ? -24.056 25.391 -10.693 1.00 42.31 263 VAL A C 1
ATOM 2118 O O . VAL A 1 263 ? -23.518 26.456 -10.409 1.00 42.31 263 VAL A O 1
ATOM 2121 N N . LEU A 1 264 ? -23.367 24.394 -11.261 1.00 39.12 264 LEU A N 1
ATOM 2122 C CA . LEU A 1 264 ? -21.938 24.505 -11.592 1.00 39.12 264 LEU A CA 1
ATOM 2123 C C . LEU A 1 264 ? -21.667 25.210 -12.931 1.00 39.12 264 LEU A C 1
ATOM 2125 O O . LEU A 1 264 ? -20.538 25.630 -13.162 1.00 39.12 264 LEU A O 1
ATOM 2129 N N . HIS A 1 265 ? -22.676 25.384 -13.791 1.00 39.41 265 HIS A N 1
ATOM 2130 C CA . HIS A 1 265 ? -22.528 26.112 -15.057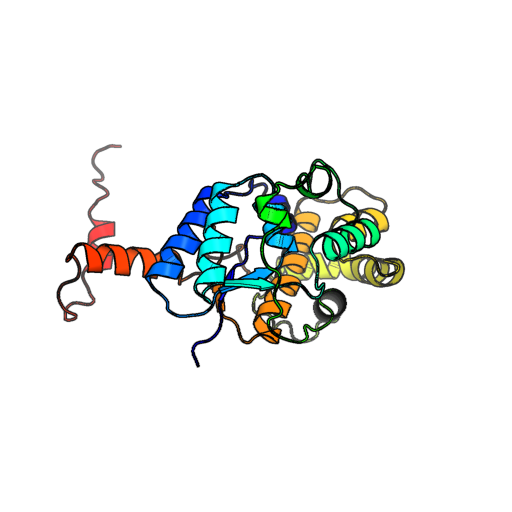 1.00 39.41 265 HIS A CA 1
ATOM 2131 C C . HIS A 1 265 ? -22.853 27.614 -14.956 1.00 39.41 265 HIS A C 1
ATOM 2133 O O . HIS A 1 265 ? -22.461 28.368 -15.842 1.00 39.41 265 HIS A O 1
ATOM 2139 N N . GLU A 1 266 ? -23.514 28.069 -13.886 1.00 37.84 266 GLU A N 1
ATOM 2140 C CA . GLU A 1 266 ? -23.939 29.472 -13.719 1.00 37.84 266 GLU A CA 1
ATOM 2141 C C . GLU A 1 266 ? -22.985 30.347 -12.878 1.00 37.84 266 GLU A C 1
ATOM 2143 O O . GLU A 1 266 ? -23.281 31.517 -12.658 1.00 37.84 266 GLU A O 1
ATOM 2148 N N . GLN A 1 267 ? -21.830 29.838 -12.425 1.00 42.16 267 GLN A N 1
ATOM 2149 C CA . GLN A 1 267 ? -20.860 30.630 -11.637 1.00 42.16 267 GLN A CA 1
ATOM 2150 C C . GLN A 1 267 ? -19.578 31.043 -12.375 1.00 42.16 267 GLN A C 1
ATOM 2152 O O . GLN A 1 267 ? -18.662 31.584 -11.761 1.00 42.16 267 GLN A O 1
ATOM 2157 N N . THR A 1 268 ? -19.521 30.873 -13.693 1.00 42.16 268 THR A N 1
ATOM 2158 C CA . THR A 1 268 ? -18.567 31.615 -14.532 1.00 42.16 268 THR A CA 1
ATOM 2159 C C . THR A 1 268 ? -19.295 32.786 -15.167 1.00 42.16 268 THR A C 1
ATOM 2161 O O . THR A 1 268 ? -19.925 32.629 -16.211 1.00 42.16 268 THR A O 1
ATOM 2164 N N . ASP A 1 269 ? -19.222 33.949 -14.520 1.00 38.00 269 ASP A N 1
ATOM 2165 C CA . ASP A 1 269 ? -19.520 35.224 -15.166 1.00 38.00 269 ASP A CA 1
ATOM 2166 C C . ASP A 1 269 ? -18.427 35.488 -16.224 1.00 38.00 269 ASP A C 1
ATOM 2168 O O . ASP A 1 269 ? -17.247 35.555 -15.868 1.00 38.00 269 ASP A O 1
ATOM 2172 N N . PRO A 1 270 ? -18.751 35.592 -17.525 1.00 42.19 270 PRO A N 1
ATOM 2173 C CA . PRO A 1 270 ? -17.762 35.861 -18.567 1.00 42.19 270 PRO A CA 1
ATOM 2174 C C . PRO A 1 270 ? -17.252 37.313 -18.584 1.00 42.19 270 PRO A C 1
ATOM 2176 O O . PRO A 1 270 ? -16.519 37.669 -19.505 1.00 42.19 270 PRO A O 1
ATOM 2179 N N . ALA A 1 271 ? -17.656 38.167 -17.637 1.00 44.12 271 ALA A N 1
ATOM 2180 C CA . ALA A 1 271 ? -17.357 39.601 -17.651 1.00 44.12 271 ALA A CA 1
ATOM 2181 C C . ALA A 1 271 ? -16.114 40.045 -16.844 1.00 44.12 271 ALA A C 1
ATOM 2183 O O . ALA A 1 271 ? -15.855 41.245 -16.776 1.00 44.12 271 ALA A O 1
ATOM 2184 N N . GLU A 1 272 ? -15.315 39.130 -16.285 1.00 44.56 272 GLU A N 1
ATOM 2185 C CA . GLU A 1 272 ? -14.023 39.458 -15.643 1.00 44.56 272 GLU A CA 1
ATOM 2186 C C . GLU A 1 272 ? -12.819 38.778 -16.331 1.00 44.56 272 GLU A C 1
ATOM 2188 O O . GLU A 1 272 ? -12.007 38.103 -15.694 1.00 44.56 272 GLU A O 1
ATOM 2193 N N . LEU A 1 273 ? -12.693 38.982 -17.649 1.00 37.00 273 LEU A N 1
ATOM 2194 C CA . LEU A 1 273 ? -11.438 38.843 -18.405 1.00 37.00 273 LEU A CA 1
ATOM 2195 C C . LEU A 1 273 ? -11.141 40.121 -19.195 1.00 37.00 273 LEU A C 1
ATOM 2197 O O . LEU A 1 273 ? -12.039 40.573 -19.941 1.00 37.00 273 LEU A O 1
#